Protein AF-0000000077352837 (afdb_homodimer)

pLDDT: mean 84.82, std 13.99, range [42.78, 97.19]

Radius of gyration: 24.62 Å; Cα contacts (8 Å, |Δi|>4): 120; chains: 2; bounding box: 43×104×36 Å

Secondary structure (DSSP, 8-state):
--TT--HHHHHHHHHHHHHHHHHTT----HHHHHHHHHHHS-GGGHHHHHHHHHHS-TTT--HHHHHHHHHHHHHHHHHHHHHHHHHHHHHHHHHHHHHHHHHHHHT-/--TT--HHHHHHHHHHHHHHHHHTT----HHHHHHHHHHHS-GGGHHHHHHHHHHS-TTT--HHHHHHHHHHHHHHHHHHHHHHHHHHHHHHHHHHHHHHHHHHHHT-

InterPro domains:
  IPR061502 Copia/RE1/RE2-l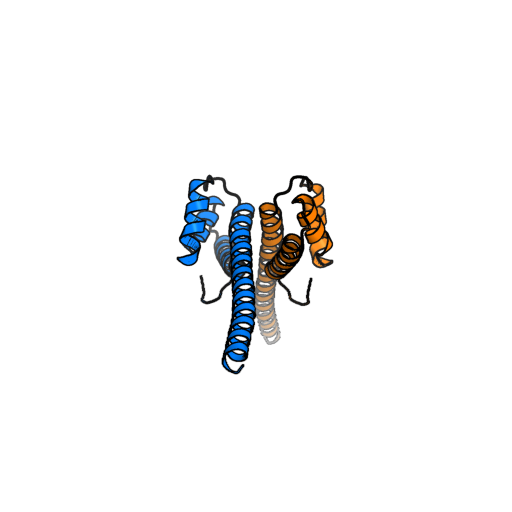ike, N-terminal domain [PF14223] (1-80)

Nearest PDB structures (foldseek):
  7nli-assembly1_B  TM=7.155E-01  e=1.117E+00  Saccharomyces cerevisiae
  5wd9-assembly1_A  TM=2.739E-01  e=5.689E+00  Legionella pneumophila subsp. pneumophila ATCC 43290
  7nli-assembly1_B  TM=7.159E-01  e=1.117E+00  Saccharomyces cerevisiae
  5wd9-assembly1_A  TM=2.739E-01  e=5.689E+00  Legionella pneumophila subsp. pneumophila ATCC 43290

Organism: Vitis vinifera (NCBI:txid29760)

Sequence (216 aa):
MKENETIVEMITRFTNIVYGLEVLGKTYKEFEKVMKILRSLPSKWHTKVIAIQEVKNLTKLPMEELIGSLMTDEINLAKKLQEDEDKNKKSIDLKATTKEEEEVEEEKMKENETIVEMITRFTNIVYGLEVLGKTYKEFEKVMKILRSLPSKWHTKVIAIQEVKNLTKLPMEELIGSLMTDEINLAKKLQEDEDKNKKSIDLKATTKEEEEVEEEK

Structure (mmCIF, N/CA/C/O backbone):
data_AF-0000000077352837-model_v1
#
loop_
_entity.id
_entity.type
_entity.pdbx_description
1 polymer 'Uncharacterized protein'
#
loop_
_atom_site.group_PDB
_atom_site.id
_atom_site.type_symbol
_atom_site.label_atom_id
_atom_site.label_alt_id
_atom_site.label_comp_id
_atom_site.label_asym_id
_atom_site.label_entity_id
_atom_site.label_seq_id
_atom_site.pdbx_PDB_ins_code
_atom_site.Cartn_x
_atom_site.Cartn_y
_atom_site.Cartn_z
_atom_site.occupancy
_atom_site.B_iso_or_equiv
_atom_site.auth_seq_id
_atom_site.auth_comp_id
_atom_site.auth_asym_id
_atom_site.auth_atom_id
_atom_site.pdbx_PDB_model_num
ATOM 1 N N . MET A 1 1 ? -7.039 -0.784 -15.047 1 79.56 1 MET A N 1
ATOM 2 C CA . MET A 1 1 ? -7.594 -0.487 -13.734 1 79.56 1 MET A CA 1
ATOM 3 C C . MET A 1 1 ? -9.086 -0.173 -13.828 1 79.56 1 MET A C 1
ATOM 5 O O . MET A 1 1 ? -9.523 0.485 -14.773 1 79.56 1 MET A O 1
ATOM 9 N N . LYS A 1 2 ? -9.953 -0.75 -12.93 1 79.25 2 LYS A N 1
ATOM 10 C CA . LYS A 1 2 ? -11.398 -0.537 -12.922 1 79.25 2 LYS A CA 1
ATOM 11 C C . LYS A 1 2 ? -11.75 0.824 -12.32 1 79.25 2 LYS A C 1
ATOM 13 O O . LYS A 1 2 ? -10.953 1.408 -11.586 1 79.25 2 LYS A O 1
ATOM 18 N N . GLU A 1 3 ? -13.094 1.181 -12.602 1 76.69 3 GLU A N 1
ATOM 19 C CA . GLU A 1 3 ? -13.586 2.449 -12.07 1 76.69 3 GLU A CA 1
ATOM 20 C C . GLU A 1 3 ? -13.641 2.432 -10.547 1 76.69 3 GLU A C 1
ATOM 22 O O . GLU A 1 3 ? -14.133 1.473 -9.945 1 76.69 3 GLU A O 1
ATOM 27 N N . ASN A 1 4 ? -12.922 3.246 -9.82 1 76 4 ASN A N 1
ATOM 28 C CA . ASN A 1 4 ? -12.953 3.416 -8.375 1 76 4 ASN A CA 1
ATOM 29 C C . ASN A 1 4 ? -12.102 2.361 -7.668 1 76 4 ASN A C 1
ATOM 31 O O . ASN A 1 4 ? -12.32 2.072 -6.492 1 76 4 ASN A O 1
ATOM 35 N N . GLU A 1 5 ? -11.406 1.634 -8.477 1 81.81 5 GLU A N 1
ATOM 36 C CA . GLU A 1 5 ? -10.516 0.632 -7.906 1 81.81 5 GLU A CA 1
ATOM 37 C C . GLU A 1 5 ? -9.312 1.286 -7.234 1 81.81 5 GLU A C 1
ATOM 39 O O . GLU A 1 5 ? -8.711 2.211 -7.785 1 81.81 5 GLU A O 1
ATOM 44 N N . THR A 1 6 ? -9.016 0.87 -6 1 81.56 6 THR A N 1
ATOM 45 C CA . THR A 1 6 ? -7.809 1.342 -5.332 1 81.56 6 THR A CA 1
ATOM 46 C C . THR A 1 6 ? -6.57 0.666 -5.914 1 81.56 6 THR A C 1
ATOM 48 O O . THR A 1 6 ? -6.676 -0.346 -6.609 1 81.56 6 THR A O 1
ATOM 51 N N . ILE A 1 7 ? -5.48 1.228 -5.711 1 85.75 7 ILE A N 1
ATOM 52 C CA . ILE A 1 7 ? -4.234 0.67 -6.219 1 85.75 7 ILE A CA 1
ATOM 53 C C . ILE A 1 7 ? -4.012 -0.72 -5.625 1 85.75 7 ILE A C 1
ATOM 55 O O . ILE A 1 7 ? -3.525 -1.623 -6.312 1 85.75 7 ILE A O 1
ATOM 59 N N . VAL A 1 8 ? -4.387 -0.902 -4.375 1 84 8 VAL A N 1
ATOM 60 C CA . VAL A 1 8 ? -4.238 -2.195 -3.715 1 84 8 VAL A CA 1
ATOM 61 C C . VAL A 1 8 ? -5.117 -3.232 -4.406 1 84 8 VAL A C 1
ATOM 63 O O . VAL A 1 8 ? -4.688 -4.363 -4.641 1 84 8 VAL A O 1
ATOM 66 N N . GLU A 1 9 ? -6.316 -2.857 -4.719 1 85.75 9 GLU A N 1
ATOM 67 C CA . GLU A 1 9 ? -7.23 -3.764 -5.41 1 85.75 9 GLU A CA 1
ATOM 68 C C . GLU A 1 9 ? -6.707 -4.129 -6.793 1 85.75 9 GLU A C 1
ATOM 70 O O . GLU A 1 9 ? -6.805 -5.285 -7.215 1 85.75 9 GLU A O 1
ATOM 75 N N . MET A 1 10 ? -6.254 -3.109 -7.438 1 90.94 10 MET A N 1
ATOM 76 C CA . MET A 1 10 ? -5.723 -3.344 -8.773 1 90.94 10 MET A CA 1
ATOM 77 C C . MET A 1 10 ? -4.535 -4.301 -8.727 1 90.94 10 MET A C 1
ATOM 79 O O . MET A 1 10 ? -4.477 -5.262 -9.5 1 90.94 10 MET A O 1
ATOM 83 N N . ILE A 1 11 ? -3.584 -4.098 -7.797 1 92.31 11 ILE A N 1
ATOM 84 C CA . ILE A 1 11 ? -2.381 -4.914 -7.695 1 92.31 11 ILE A CA 1
ATOM 85 C C . ILE A 1 11 ? -2.754 -6.328 -7.258 1 92.31 11 ILE A C 1
ATOM 87 O O . ILE A 1 11 ? -2.178 -7.309 -7.742 1 92.31 11 ILE A O 1
ATOM 91 N N . THR A 1 12 ? -3.723 -6.418 -6.391 1 90.38 12 THR A N 1
ATOM 92 C CA . THR A 1 12 ? -4.211 -7.727 -5.969 1 90.38 12 THR A CA 1
ATOM 93 C C . THR A 1 12 ? -4.793 -8.492 -7.152 1 90.38 12 THR A C 1
ATOM 95 O O . THR A 1 12 ? -4.5 -9.68 -7.336 1 90.38 12 THR A O 1
ATOM 98 N N . ARG A 1 13 ? -5.617 -7.852 -7.906 1 91.12 13 ARG A N 1
ATOM 99 C CA . ARG A 1 13 ? -6.191 -8.469 -9.102 1 91.12 13 ARG A CA 1
ATOM 100 C C . ARG A 1 13 ? -5.102 -8.883 -10.078 1 91.12 13 ARG A C 1
ATOM 102 O O . ARG A 1 13 ? -5.133 -9.992 -10.617 1 91.12 13 ARG A O 1
ATOM 109 N N . PHE A 1 14 ? -4.148 -7.957 -10.289 1 93.62 14 PHE A N 1
ATOM 110 C CA . PHE A 1 14 ? -3.014 -8.25 -11.164 1 93.62 14 PHE A CA 1
ATOM 111 C C . PHE A 1 14 ? -2.258 -9.477 -10.68 1 93.62 14 PHE A C 1
ATOM 113 O O . PHE A 1 14 ? -1.937 -10.367 -11.469 1 93.62 14 PHE A O 1
ATOM 120 N N . THR A 1 15 ? -1.945 -9.562 -9.469 1 91.56 15 THR A N 1
ATOM 121 C CA . THR A 1 15 ? -1.188 -10.664 -8.875 1 91.56 15 THR A CA 1
ATOM 122 C C . THR A 1 15 ? -1.948 -11.977 -9.023 1 91.56 15 THR A C 1
ATOM 124 O O . THR A 1 15 ? -1.348 -13.023 -9.281 1 91.56 15 THR A O 1
ATOM 127 N N . ASN A 1 16 ? -3.27 -11.914 -8.859 1 90.19 16 ASN A N 1
ATOM 128 C CA . ASN A 1 16 ? -4.098 -13.102 -9.039 1 90.19 16 ASN A CA 1
ATOM 129 C C . ASN A 1 16 ? -4.062 -13.602 -10.477 1 90.19 16 ASN A C 1
ATOM 131 O O . ASN A 1 16 ? -4.016 -14.812 -10.719 1 90.19 16 ASN A O 1
ATOM 135 N N . ILE A 1 17 ? -4.07 -12.672 -11.367 1 91.81 17 ILE A N 1
ATOM 136 C CA . ILE A 1 17 ? -4.016 -13.023 -12.781 1 91.81 17 ILE A CA 1
ATOM 137 C C . ILE A 1 17 ? -2.674 -13.68 -13.094 1 91.81 17 ILE A C 1
ATOM 139 O O . ILE A 1 17 ? -2.625 -14.727 -13.734 1 91.81 17 ILE A O 1
ATOM 143 N N . VAL A 1 18 ? -1.596 -13.055 -12.641 1 92.31 18 VAL A N 1
ATOM 144 C CA . VAL A 1 18 ? -0.25 -13.57 -12.875 1 92.31 18 VAL A CA 1
ATOM 145 C C . VAL A 1 18 ? -0.111 -14.961 -12.258 1 92.31 18 VAL A C 1
ATOM 147 O O . VAL A 1 18 ? 0.476 -15.859 -12.859 1 92.31 18 VAL A O 1
ATOM 150 N N . TYR A 1 19 ? -0.677 -15.109 -11.117 1 87.69 19 TYR A N 1
ATOM 151 C CA . TYR A 1 19 ? -0.634 -16.406 -10.445 1 87.69 19 TYR A CA 1
ATOM 152 C C . TYR A 1 19 ? -1.362 -17.469 -11.266 1 87.69 19 TYR A C 1
ATOM 154 O O . TYR A 1 19 ? -0.87 -18.578 -11.414 1 87.69 19 TYR A O 1
ATOM 162 N N . GLY A 1 20 ? -2.537 -17.109 -11.773 1 89.06 20 GLY A N 1
ATOM 163 C CA . GLY A 1 20 ? -3.271 -18.031 -12.625 1 89.06 20 GLY A CA 1
ATOM 164 C C . GLY A 1 20 ? -2.486 -18.469 -13.852 1 89.06 20 GLY A C 1
ATOM 165 O O . GLY A 1 20 ? -2.521 -19.625 -14.242 1 89.06 20 GLY A O 1
ATOM 166 N N . LEU A 1 21 ? -1.738 -17.562 -14.375 1 92.56 21 LEU A N 1
ATOM 167 C CA . LEU A 1 21 ? -0.926 -17.828 -15.555 1 92.56 21 LEU A CA 1
ATOM 168 C C . LEU A 1 21 ? 0.274 -18.703 -15.195 1 92.56 21 LEU A C 1
ATOM 170 O O . LEU A 1 21 ? 0.658 -19.594 -15.969 1 92.56 21 LEU A O 1
ATOM 174 N N . GLU A 1 22 ? 0.807 -18.453 -14.062 1 89.06 22 GLU A N 1
ATOM 175 C CA . GLU A 1 22 ? 1.953 -19.234 -13.602 1 89.06 22 GLU A CA 1
ATOM 176 C C . GLU A 1 22 ? 1.559 -20.688 -13.32 1 89.06 22 GLU A C 1
ATOM 178 O O . GLU A 1 22 ? 2.334 -21.609 -13.578 1 89.06 22 GLU A O 1
ATOM 183 N N . VAL A 1 23 ? 0.371 -20.875 -12.781 1 86.19 23 VAL A N 1
ATOM 184 C CA . VAL A 1 23 ? -0.151 -22.219 -12.523 1 86.19 23 VAL A CA 1
ATOM 185 C C . VAL A 1 23 ? -0.299 -22.969 -13.836 1 86.19 23 VAL A C 1
ATOM 187 O O . VAL A 1 23 ? -0.118 -24.203 -13.883 1 86.19 23 VAL A O 1
ATOM 190 N N . LEU A 1 24 ? -0.479 -22.266 -14.93 1 91.62 24 LEU A N 1
ATOM 191 C CA . LEU A 1 24 ? -0.646 -22.859 -16.25 1 91.62 24 LEU A CA 1
ATOM 192 C C . LEU A 1 24 ? 0.701 -23.031 -16.938 1 91.62 24 LEU A C 1
ATOM 194 O O . LEU A 1 24 ? 0.766 -23.531 -18.062 1 91.62 24 LEU A O 1
ATOM 198 N N . GLY A 1 25 ? 1.83 -22.578 -16.281 1 93.69 25 GLY A N 1
ATOM 199 C CA . GLY A 1 25 ? 3.154 -22.891 -16.797 1 93.69 25 GLY A CA 1
ATOM 200 C C . GLY A 1 25 ? 3.926 -21.656 -17.234 1 93.69 25 GLY A C 1
ATOM 201 O O . GLY A 1 25 ? 5.102 -21.75 -17.594 1 93.69 25 GLY A O 1
ATOM 202 N N . LYS A 1 26 ? 3.301 -20.531 -17.219 1 93.75 26 LYS A N 1
ATOM 203 C CA . LYS A 1 26 ? 3.996 -19.312 -17.609 1 93.75 26 LYS A CA 1
ATOM 204 C C . LYS A 1 26 ? 4.836 -18.75 -16.469 1 93.75 26 LYS A C 1
ATOM 206 O O . LYS A 1 26 ? 4.41 -18.781 -15.312 1 93.75 26 LYS A O 1
ATOM 211 N N . THR A 1 27 ? 6.039 -18.312 -16.797 1 92.75 27 THR A N 1
ATOM 212 C CA . THR A 1 27 ? 6.922 -17.719 -15.805 1 92.75 27 THR A CA 1
ATOM 213 C C . THR A 1 27 ? 7.164 -16.25 -16.109 1 92.75 27 THR A C 1
ATOM 215 O O . THR A 1 27 ? 7.305 -15.867 -17.281 1 92.75 27 THR A O 1
ATOM 218 N N . TYR A 1 28 ? 7.094 -15.453 -15.07 1 94 28 TYR A N 1
ATOM 219 C CA . TYR A 1 28 ? 7.352 -14.023 -15.227 1 94 28 TYR A CA 1
ATOM 220 C C . TYR A 1 28 ? 8.531 -13.586 -14.359 1 94 28 TYR A C 1
ATOM 222 O O . TYR A 1 28 ? 8.617 -13.945 -13.188 1 94 28 TYR A O 1
ATOM 230 N N . LYS A 1 29 ? 9.375 -12.867 -15.008 1 94.75 29 LYS A N 1
ATOM 231 C CA . LYS A 1 29 ? 10.414 -12.219 -14.219 1 94.75 29 LYS A CA 1
ATOM 232 C C . LYS A 1 29 ? 9.852 -11.031 -13.438 1 94.75 29 LYS A C 1
ATOM 234 O O . LYS A 1 29 ? 8.852 -10.438 -13.844 1 94.75 29 LYS A O 1
ATOM 239 N N . GLU A 1 30 ? 10.477 -10.719 -12.383 1 94.12 30 GLU A N 1
ATOM 240 C CA . GLU A 1 30 ? 10 -9.633 -11.523 1 94.12 30 GLU A CA 1
ATOM 241 C C . GLU A 1 30 ? 9.867 -8.336 -12.305 1 94.12 30 GLU A C 1
ATOM 243 O O . GLU A 1 30 ? 8.883 -7.609 -12.156 1 94.12 30 GLU A O 1
ATOM 248 N N . PHE A 1 31 ? 10.867 -8.086 -13.148 1 95.38 31 PHE A N 1
ATOM 249 C CA . PHE A 1 31 ? 10.867 -6.828 -13.891 1 95.38 31 PHE A CA 1
ATOM 250 C C . PHE A 1 31 ? 9.695 -6.777 -14.867 1 95.38 31 PHE A C 1
ATOM 252 O O . PHE A 1 31 ? 9.125 -5.711 -15.102 1 95.38 31 PHE A O 1
ATOM 259 N N . GLU A 1 32 ? 9.258 -7.906 -15.391 1 96.06 32 GLU A N 1
ATOM 260 C CA . GLU A 1 32 ? 8.117 -7.961 -16.297 1 96.06 32 GLU A CA 1
ATOM 261 C C . GLU A 1 32 ? 6.82 -7.613 -15.562 1 96.06 32 GLU A C 1
ATOM 263 O O . GLU A 1 32 ? 5.965 -6.906 -16.109 1 96.06 32 GLU A O 1
ATOM 268 N N . LYS A 1 33 ? 6.742 -8.148 -14.367 1 96.19 33 LYS A N 1
ATOM 269 C CA . LYS A 1 33 ? 5.574 -7.848 -13.547 1 96.19 33 LYS A CA 1
ATOM 270 C C . LYS A 1 33 ? 5.504 -6.359 -13.211 1 96.19 33 LYS A C 1
ATOM 272 O O . LYS A 1 33 ? 4.445 -5.742 -13.32 1 96.19 33 LYS A O 1
ATOM 277 N N . VAL A 1 34 ? 6.629 -5.785 -12.836 1 97 34 VAL A N 1
ATOM 278 C CA . VAL A 1 34 ? 6.738 -4.367 -12.516 1 97 34 VAL A CA 1
ATOM 279 C C . VAL A 1 34 ? 6.305 -3.525 -13.711 1 97 34 VAL A C 1
ATOM 281 O O . VAL A 1 34 ? 5.469 -2.627 -13.578 1 97 34 VAL A O 1
ATOM 284 N N . MET A 1 35 ? 6.773 -3.896 -14.898 1 96.25 35 MET A N 1
ATOM 285 C CA . MET A 1 35 ? 6.473 -3.146 -16.109 1 96.25 35 MET A CA 1
ATOM 286 C C . MET A 1 35 ? 4.992 -3.246 -16.453 1 96.25 35 MET A C 1
ATOM 288 O O . MET A 1 35 ? 4.379 -2.262 -16.875 1 96.25 35 MET A O 1
ATOM 292 N N . LYS A 1 36 ? 4.434 -4.352 -16.281 1 95.56 36 LYS A N 1
ATOM 293 C CA . LYS A 1 36 ? 3.027 -4.555 -16.609 1 95.56 36 LYS A CA 1
ATOM 294 C C . LYS A 1 36 ? 2.127 -3.736 -15.695 1 95.56 36 LYS A C 1
ATOM 296 O O . LYS A 1 36 ? 1.134 -3.158 -16.141 1 95.56 36 LYS A O 1
ATOM 301 N N . ILE A 1 37 ? 2.49 -3.711 -14.422 1 96.25 37 ILE A N 1
ATOM 302 C CA . ILE A 1 37 ? 1.717 -2.914 -13.469 1 96.25 37 ILE A CA 1
ATOM 303 C C . ILE A 1 37 ? 1.765 -1.443 -13.875 1 96.25 37 ILE A C 1
ATOM 305 O O . ILE A 1 37 ? 0.726 -0.787 -13.977 1 96.25 37 ILE A O 1
ATOM 309 N N . LEU A 1 38 ? 2.93 -0.946 -14.148 1 96.44 38 LEU A N 1
ATOM 310 C CA . LEU A 1 38 ? 3.104 0.461 -14.5 1 96.44 38 LEU A CA 1
ATOM 311 C C . LEU A 1 38 ? 2.338 0.806 -15.773 1 96.44 38 LEU A C 1
ATOM 313 O O . LEU A 1 38 ? 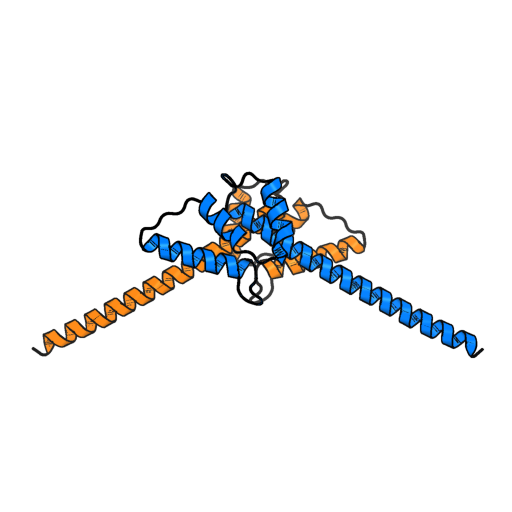1.726 1.872 -15.859 1 96.44 38 LEU A O 1
ATOM 317 N N . ARG A 1 39 ? 2.303 -0.095 -16.688 1 94.56 39 ARG A N 1
ATOM 318 C CA . ARG A 1 39 ? 1.634 0.128 -17.969 1 94.56 39 ARG A CA 1
ATOM 319 C C . ARG A 1 39 ? 0.118 0.052 -17.812 1 94.56 39 ARG A C 1
ATOM 321 O O . ARG A 1 39 ? -0.623 0.585 -18.641 1 94.56 39 ARG A O 1
ATOM 328 N N . SER A 1 40 ? -0.31 -0.588 -16.781 1 92.75 40 SER A N 1
ATOM 329 C CA . SER A 1 40 ? -1.738 -0.811 -16.594 1 92.75 40 SER A CA 1
ATOM 330 C C . SER A 1 40 ? -2.375 0.332 -15.805 1 92.75 40 SER A C 1
ATOM 332 O O . SER A 1 40 ? -3.6 0.399 -15.68 1 92.75 40 SER A O 1
ATOM 334 N N . LEU A 1 41 ? -1.557 1.238 -15.273 1 93.5 41 LEU A N 1
ATOM 335 C CA . LEU A 1 41 ? -2.086 2.318 -14.453 1 93.5 41 LEU A CA 1
ATOM 336 C C . LEU A 1 41 ? -2.748 3.387 -15.312 1 93.5 41 LEU A C 1
ATOM 338 O O . LEU A 1 41 ? -2.252 3.715 -16.391 1 93.5 41 LEU A O 1
ATOM 342 N N . PRO A 1 42 ? -3.867 3.918 -14.859 1 92.31 42 PRO A N 1
ATOM 343 C CA . PRO A 1 42 ? -4.539 4.973 -15.617 1 92.31 42 PRO A CA 1
ATOM 344 C C . PRO A 1 42 ? -3.736 6.27 -15.656 1 92.31 42 PRO A C 1
ATOM 346 O O . PRO A 1 42 ? -2.715 6.395 -14.977 1 92.31 42 PRO A O 1
ATOM 349 N N . SER A 1 43 ? -4.25 7.238 -16.406 1 92.38 43 SER A N 1
ATOM 350 C CA . SER A 1 43 ? -3.547 8.477 -16.734 1 92.38 43 SER A CA 1
ATOM 351 C C . SER A 1 43 ? -3.271 9.305 -15.484 1 92.38 43 SER A C 1
ATOM 353 O O . SER A 1 43 ? -2.277 10.031 -15.43 1 92.38 43 SER A O 1
ATOM 355 N N . LYS A 1 44 ? -4.055 9.172 -14.477 1 88.81 44 LYS A N 1
ATOM 356 C CA . LYS A 1 44 ? -3.867 9.953 -13.258 1 88.81 44 LYS A CA 1
ATOM 357 C C . LYS A 1 44 ? -2.555 9.594 -12.57 1 88.81 44 LYS A C 1
ATOM 359 O O . LYS A 1 44 ? -2.031 10.383 -11.773 1 88.81 44 LYS A O 1
ATOM 364 N N . TRP A 1 45 ? -1.991 8.469 -12.953 1 93.31 45 TRP A N 1
ATOM 365 C CA . TRP A 1 45 ? -0.76 7.984 -12.344 1 93.31 45 TRP A CA 1
ATOM 366 C C . TRP A 1 45 ? 0.453 8.352 -13.188 1 93.31 45 TRP A C 1
ATOM 368 O O . TRP A 1 45 ? 1.592 8.062 -12.812 1 93.31 45 TRP A O 1
ATOM 378 N N . HIS A 1 46 ? 0.242 9.078 -14.289 1 94.94 46 HIS A N 1
ATOM 379 C CA . HIS A 1 46 ? 1.294 9.305 -15.273 1 94.94 46 HIS A CA 1
ATOM 380 C C . HIS A 1 46 ? 2.48 10.031 -14.648 1 94.94 46 HIS A C 1
ATOM 382 O O . HIS A 1 46 ? 3.633 9.648 -14.859 1 94.94 46 HIS A O 1
ATOM 388 N N . THR A 1 47 ? 2.213 11.031 -13.844 1 95.69 47 THR A N 1
ATOM 389 C CA . THR A 1 47 ? 3.281 11.805 -13.219 1 95.69 47 THR A CA 1
ATOM 390 C C . THR A 1 47 ? 4.117 10.922 -12.297 1 95.69 47 THR A C 1
ATOM 392 O O . THR A 1 47 ? 5.348 10.992 -12.312 1 95.69 47 THR A O 1
ATOM 395 N N . LYS A 1 48 ? 3.42 10.117 -11.492 1 96.19 48 LYS A N 1
ATOM 396 C CA . LYS A 1 48 ? 4.117 9.227 -10.57 1 96.19 48 LYS A CA 1
ATOM 397 C C . LYS A 1 48 ? 4.914 8.172 -11.328 1 96.19 48 LYS A C 1
ATOM 399 O O . LYS A 1 48 ? 6.035 7.832 -10.938 1 96.19 48 LYS A O 1
ATOM 404 N N . VAL A 1 49 ? 4.355 7.66 -12.422 1 96.94 49 VAL A N 1
ATOM 405 C CA . VAL A 1 49 ? 5.027 6.645 -13.227 1 96.94 49 VAL A CA 1
ATOM 406 C C . VAL A 1 49 ? 6.309 7.223 -13.82 1 96.94 49 VAL A C 1
ATOM 408 O O . VAL A 1 49 ? 7.367 6.594 -13.758 1 96.94 49 VAL A O 1
ATOM 411 N N . ILE A 1 50 ? 6.238 8.43 -14.344 1 96.94 50 ILE A N 1
ATOM 412 C CA . ILE A 1 50 ? 7.402 9.094 -14.914 1 96.94 50 ILE A CA 1
ATOM 413 C C . ILE A 1 50 ? 8.469 9.289 -13.836 1 96.94 50 ILE A C 1
ATOM 415 O O . ILE A 1 50 ? 9.648 9.023 -14.07 1 96.94 50 ILE A O 1
ATOM 419 N N . ALA A 1 51 ? 8.023 9.734 -12.648 1 96.69 51 ALA A N 1
ATOM 420 C CA . ALA A 1 51 ? 8.961 9.938 -11.539 1 96.69 51 ALA A CA 1
ATOM 421 C C . ALA A 1 51 ? 9.688 8.641 -11.195 1 96.69 51 ALA A C 1
ATOM 423 O O . ALA A 1 51 ? 10.898 8.633 -10.992 1 96.69 51 ALA A O 1
ATOM 424 N N . ILE A 1 52 ? 8.961 7.504 -11.141 1 97.19 52 ILE A N 1
ATOM 425 C CA . ILE A 1 52 ? 9.547 6.207 -10.82 1 97.19 52 ILE A CA 1
ATOM 426 C C . ILE A 1 52 ? 10.547 5.809 -11.898 1 97.19 52 ILE A C 1
ATOM 428 O O . ILE A 1 52 ? 11.656 5.363 -11.594 1 97.19 52 ILE A O 1
ATOM 432 N N . GLN A 1 53 ? 10.234 6.016 -13.148 1 96.25 53 GLN A N 1
ATOM 433 C CA . GLN A 1 53 ? 11.07 5.641 -14.281 1 96.25 53 GLN A CA 1
ATOM 434 C C . GLN A 1 53 ? 12.359 6.465 -14.312 1 96.25 53 GLN A C 1
ATOM 436 O O . GLN A 1 53 ? 13.406 5.973 -14.727 1 96.25 53 GLN A O 1
ATOM 441 N N . GLU A 1 54 ? 12.273 7.648 -13.859 1 96.75 54 GLU A N 1
ATOM 442 C CA . GLU A 1 54 ? 13.414 8.555 -13.883 1 96.75 54 GLU A CA 1
ATOM 443 C C . GLU A 1 54 ? 14.383 8.266 -12.734 1 96.75 54 GLU A C 1
ATOM 445 O O . GLU A 1 54 ? 15.594 8.453 -12.875 1 96.75 54 GLU A O 1
ATOM 450 N N . VAL A 1 55 ? 13.898 7.734 -11.68 1 94.69 55 VAL A N 1
ATOM 451 C CA . VAL A 1 55 ? 14.695 7.637 -10.461 1 94.69 55 VAL A CA 1
ATOM 452 C C . VAL A 1 55 ? 15.141 6.191 -10.25 1 94.69 55 VAL A C 1
ATOM 454 O O . VAL A 1 55 ? 16.25 5.941 -9.766 1 94.69 55 VAL A O 1
ATOM 457 N N . LYS A 1 56 ? 14.281 5.293 -10.609 1 95.06 56 LYS A N 1
ATOM 458 C CA . LYS A 1 56 ? 14.547 3.893 -10.281 1 95.06 56 LYS A CA 1
ATOM 459 C C . LYS A 1 56 ? 15.008 3.119 -11.508 1 95.06 56 LYS A C 1
ATOM 461 O O . LYS A 1 56 ? 14.602 3.426 -12.633 1 95.06 56 LYS A O 1
ATOM 466 N N . ASN A 1 57 ? 15.891 2.123 -11.18 1 96.88 57 ASN A N 1
ATOM 467 C CA . ASN A 1 57 ? 16.203 1.117 -12.188 1 96.88 57 ASN A CA 1
ATOM 468 C C . ASN A 1 57 ? 15.141 0.03 -12.25 1 96.88 57 ASN A C 1
ATOM 470 O O . ASN A 1 57 ? 15.102 -0.862 -11.398 1 96.88 57 ASN A O 1
ATOM 474 N N . LEU A 1 58 ? 14.297 0.046 -13.25 1 94.5 58 LEU A N 1
ATOM 475 C CA . LEU A 1 58 ? 13.109 -0.8 -13.336 1 94.5 58 LEU A CA 1
ATOM 476 C C . LEU A 1 58 ? 13.5 -2.27 -13.469 1 94.5 58 LEU A C 1
ATOM 478 O O . LEU A 1 58 ? 12.727 -3.156 -13.102 1 94.5 58 LEU A O 1
ATOM 482 N N . THR A 1 59 ? 14.664 -2.57 -14 1 94.81 59 THR A N 1
ATOM 483 C CA . THR A 1 59 ? 15.094 -3.953 -14.18 1 94.81 59 THR A CA 1
ATOM 484 C C . THR A 1 59 ? 15.461 -4.582 -12.836 1 94.81 59 THR A C 1
ATOM 486 O O . THR A 1 59 ? 15.547 -5.805 -12.719 1 94.81 59 THR A O 1
ATOM 489 N N . LYS A 1 60 ? 15.578 -3.721 -11.805 1 96.38 60 LYS A N 1
ATOM 490 C CA . LYS A 1 60 ? 16 -4.219 -10.5 1 96.38 60 LYS A CA 1
ATOM 491 C C . LYS A 1 60 ? 15.023 -3.793 -9.406 1 96.38 60 LYS A C 1
ATOM 493 O O . LYS A 1 60 ? 15.258 -4.066 -8.227 1 96.38 60 LYS A O 1
ATOM 498 N N . LEU A 1 61 ? 13.977 -3.146 -9.766 1 96.31 61 LEU A N 1
ATOM 499 C CA . LEU A 1 61 ? 13.023 -2.619 -8.789 1 96.31 61 LEU A CA 1
ATOM 500 C C . LEU A 1 61 ? 12.164 -3.738 -8.211 1 96.31 61 LEU A C 1
ATOM 502 O O . LEU A 1 61 ? 11.367 -4.344 -8.922 1 96.31 61 LEU A O 1
ATOM 506 N N . PRO A 1 62 ? 12.367 -3.982 -6.902 1 95.56 62 PRO A N 1
ATOM 507 C CA . PRO A 1 62 ? 11.516 -5.008 -6.289 1 95.56 62 PRO A CA 1
ATOM 508 C C . PRO A 1 62 ? 10.039 -4.621 -6.281 1 95.56 62 PRO A C 1
ATOM 510 O O . PRO A 1 62 ? 9.711 -3.449 -6.086 1 95.56 62 PRO A O 1
ATOM 513 N N . MET A 1 63 ? 9.188 -5.609 -6.391 1 94.31 63 MET A N 1
ATOM 514 C CA . MET A 1 63 ? 7.742 -5.41 -6.367 1 94.31 63 MET A CA 1
ATOM 515 C C . MET A 1 63 ? 7.316 -4.676 -5.098 1 94.31 63 MET A C 1
ATOM 517 O O . MET A 1 63 ? 6.488 -3.766 -5.148 1 94.31 63 MET A O 1
ATOM 521 N N . GLU A 1 64 ? 7.879 -5.055 -3.996 1 94.12 64 GLU A N 1
ATOM 522 C CA . GLU A 1 64 ? 7.566 -4.445 -2.705 1 94.12 64 GLU A CA 1
ATOM 523 C C . GLU A 1 64 ? 7.84 -2.945 -2.723 1 94.12 64 GLU A C 1
ATOM 525 O O . GLU A 1 64 ? 7.051 -2.158 -2.193 1 94.12 64 GLU A O 1
ATOM 530 N N . GLU A 1 65 ? 8.891 -2.568 -3.33 1 95 65 GLU A N 1
ATOM 531 C CA . GLU A 1 65 ? 9.266 -1.159 -3.412 1 95 65 GLU A CA 1
ATOM 532 C C . GLU A 1 65 ? 8.32 -0.394 -4.336 1 95 65 GLU A C 1
ATOM 534 O O . GLU A 1 65 ? 7.945 0.745 -4.043 1 95 65 GLU A O 1
ATOM 539 N N . LEU A 1 66 ? 7.957 -0.997 -5.434 1 96.81 66 LEU A N 1
ATOM 540 C CA . LEU A 1 66 ? 6.988 -0.377 -6.332 1 96.81 66 LEU A CA 1
ATOM 541 C C . LEU A 1 66 ? 5.668 -0.12 -5.613 1 96.81 66 LEU A C 1
ATOM 543 O O . LEU A 1 66 ? 5.129 0.986 -5.676 1 96.81 66 LEU A O 1
ATOM 547 N N . ILE A 1 67 ? 5.234 -1.098 -4.918 1 95.19 67 ILE A N 1
ATOM 548 C CA . ILE A 1 67 ? 3.979 -1.002 -4.188 1 95.19 67 ILE A CA 1
ATOM 549 C C . ILE A 1 67 ? 4.062 0.126 -3.16 1 95.19 67 ILE A C 1
ATOM 551 O O . ILE A 1 67 ? 3.152 0.952 -3.061 1 95.19 67 ILE A O 1
ATOM 555 N N . GLY A 1 68 ? 5.152 0.171 -2.426 1 94.94 68 GLY A N 1
ATOM 556 C CA . GLY A 1 68 ? 5.348 1.238 -1.458 1 94.94 68 GLY A CA 1
ATOM 557 C C . GLY A 1 68 ? 5.336 2.621 -2.084 1 94.94 68 GLY A C 1
ATOM 558 O O . GLY A 1 68 ? 4.742 3.551 -1.535 1 94.94 68 GLY A O 1
ATOM 559 N N . SER A 1 69 ? 5.973 2.734 -3.213 1 95.56 69 SER A N 1
ATOM 560 C CA . SER A 1 69 ? 6.043 4.016 -3.908 1 95.56 69 SER A CA 1
ATOM 561 C C . SER A 1 69 ? 4.66 4.473 -4.363 1 95.56 69 SER A C 1
ATOM 563 O O . SER A 1 69 ? 4.297 5.637 -4.191 1 95.56 69 SER A O 1
ATOM 565 N N . LEU A 1 70 ? 3.926 3.584 -4.906 1 95.38 70 LEU A N 1
ATOM 566 C CA . LEU A 1 70 ? 2.602 3.908 -5.426 1 95.38 70 LEU A CA 1
ATOM 567 C C . LEU A 1 70 ? 1.633 4.211 -4.285 1 95.38 70 LEU A C 1
ATOM 569 O O . LEU A 1 70 ? 0.875 5.184 -4.355 1 95.38 70 LEU A O 1
ATOM 573 N N . MET A 1 71 ? 1.763 3.477 -3.277 1 93.81 71 MET A N 1
ATOM 574 C CA . MET A 1 71 ? 0.857 3.648 -2.145 1 93.81 71 MET A CA 1
ATOM 575 C C . MET A 1 71 ? 1.154 4.949 -1.404 1 93.81 71 MET A C 1
ATOM 577 O O . MET A 1 71 ? 0.234 5.641 -0.962 1 93.81 71 MET A O 1
ATOM 581 N N . THR A 1 72 ? 2.381 5.219 -1.222 1 93.25 72 THR A N 1
ATOM 582 C CA . THR A 1 72 ? 2.762 6.477 -0.583 1 93.25 72 THR A CA 1
ATOM 583 C C . THR A 1 72 ? 2.217 7.668 -1.365 1 93.25 72 THR A C 1
ATOM 585 O O . THR A 1 72 ? 1.759 8.648 -0.774 1 93.25 72 THR A O 1
ATOM 588 N N . ASP A 1 73 ? 2.281 7.57 -2.648 1 92.19 73 ASP A N 1
ATOM 589 C CA . ASP A 1 73 ? 1.751 8.641 -3.484 1 92.19 73 ASP A CA 1
ATOM 590 C C . ASP A 1 73 ? 0.248 8.812 -3.273 1 92.19 73 ASP A C 1
ATOM 592 O O . ASP A 1 73 ? -0.249 9.938 -3.191 1 92.19 73 ASP A O 1
ATOM 596 N N . GLU A 1 74 ? -0.454 7.711 -3.223 1 88.88 74 GLU A N 1
ATOM 597 C CA . GLU A 1 74 ? -1.896 7.754 -3.002 1 88.88 74 GLU A CA 1
ATOM 598 C C . GLU A 1 74 ? -2.23 8.367 -1.646 1 88.88 74 GLU A C 1
ATOM 600 O O . GLU A 1 74 ? -3.154 9.18 -1.535 1 88.88 74 GLU A O 1
ATOM 605 N N . ILE A 1 75 ? -1.509 8.023 -0.65 1 88.88 75 ILE A N 1
ATOM 606 C CA . ILE A 1 75 ? -1.698 8.547 0.699 1 88.88 75 ILE A CA 1
ATOM 607 C C . ILE A 1 75 ? -1.418 10.047 0.716 1 88.88 75 ILE A C 1
ATOM 609 O O . ILE A 1 75 ? -2.182 10.82 1.3 1 88.88 75 ILE A O 1
ATOM 613 N N . ASN A 1 76 ? -0.339 10.391 0.017 1 89.56 76 ASN A N 1
ATOM 614 C CA . ASN A 1 76 ? 0.026 11.805 -0.044 1 89.56 76 ASN A CA 1
ATOM 615 C C . ASN A 1 76 ? -1.028 12.625 -0.782 1 89.56 76 ASN A C 1
ATOM 617 O O . ASN A 1 76 ? -1.309 13.766 -0.407 1 89.56 76 ASN A O 1
ATOM 621 N N . LEU A 1 77 ? -1.517 12.07 -1.796 1 86.75 77 LEU A N 1
ATOM 622 C CA . LEU A 1 77 ? -2.57 12.758 -2.537 1 86.75 77 LEU A CA 1
ATOM 623 C C . LEU A 1 77 ? -3.812 12.938 -1.672 1 86.75 77 LEU A C 1
ATOM 625 O O . LEU A 1 77 ? -4.449 13.992 -1.705 1 86.75 77 LEU A O 1
ATOM 629 N N . ALA A 1 78 ? -4.156 11.93 -0.97 1 84.19 78 ALA A N 1
ATOM 630 C CA . ALA A 1 78 ? -5.309 12 -0.076 1 84.19 78 ALA A CA 1
ATOM 631 C C . ALA A 1 78 ? -5.105 13.07 0.996 1 84.19 78 ALA A C 1
ATOM 633 O O . ALA A 1 78 ? -6.039 13.789 1.351 1 84.19 78 ALA A O 1
ATOM 634 N N . LYS A 1 79 ? -3.926 13.141 1.495 1 86 79 LYS A N 1
ATOM 635 C CA . LYS A 1 79 ? -3.57 14.148 2.492 1 86 79 LYS A CA 1
ATOM 636 C C . LYS A 1 79 ? -3.713 15.555 1.927 1 86 79 LYS A C 1
ATOM 638 O O . LYS A 1 79 ? -4.242 16.453 2.594 1 86 79 LYS A O 1
ATOM 643 N N . LYS A 1 80 ? -3.246 15.695 0.762 1 87.19 80 LYS A N 1
ATOM 644 C CA . LYS A 1 80 ? -3.305 17 0.124 1 87.19 80 LYS A CA 1
ATOM 645 C C . LYS A 1 80 ? -4.75 17.438 -0.098 1 87.19 80 LYS A C 1
ATOM 647 O O . LYS A 1 80 ? -5.082 18.625 0.071 1 87.19 80 LYS A O 1
ATOM 652 N N . LEU A 1 81 ? -5.523 16.531 -0.447 1 83.5 81 LEU A N 1
ATOM 653 C CA . LEU A 1 81 ? -6.934 16.828 -0.675 1 83.5 81 LEU A CA 1
ATOM 654 C C . LEU A 1 81 ? -7.621 17.234 0.625 1 83.5 81 LEU A C 1
ATOM 656 O O . LEU A 1 81 ? -8.469 18.125 0.63 1 83.5 81 LEU A O 1
ATOM 660 N N . GLN A 1 82 ? -7.266 16.594 1.659 1 81.88 82 GLN A N 1
ATOM 661 C CA . GLN A 1 82 ? -7.824 16.938 2.963 1 81.88 82 GLN A CA 1
ATOM 662 C C . GLN A 1 82 ? -7.363 18.312 3.422 1 81.88 82 GLN A C 1
ATOM 664 O O . GLN A 1 82 ? -8.141 19.062 4.016 1 81.88 82 GLN A O 1
ATOM 669 N N . GLU A 1 83 ? -6.137 18.578 3.148 1 82.75 83 GLU A N 1
ATOM 670 C CA . GLU A 1 83 ? -5.582 19.891 3.488 1 82.75 83 GLU A CA 1
ATOM 671 C C . GLU A 1 83 ? -6.309 21.016 2.746 1 82.75 83 GLU A C 1
ATOM 673 O O . GLU A 1 83 ? -6.59 22.062 3.32 1 82.75 83 GLU A O 1
ATOM 678 N N . ASP A 1 84 ? -6.5 20.703 1.547 1 82.06 84 ASP A N 1
ATOM 679 C CA . ASP A 1 84 ? -7.188 21.688 0.725 1 82.06 84 ASP A CA 1
ATOM 680 C C . ASP A 1 84 ? -8.617 21.922 1.216 1 82.06 84 ASP A C 1
ATOM 682 O O . ASP A 1 84 ? -9.109 23.047 1.198 1 82.06 84 ASP A O 1
ATOM 686 N N . GLU A 1 85 ? -9.211 20.906 1.627 1 79.38 85 GLU A N 1
ATOM 687 C CA . GLU A 1 85 ? -10.562 21 2.158 1 79.38 85 GLU A CA 1
ATOM 688 C C . GLU A 1 85 ? -10.586 21.781 3.469 1 7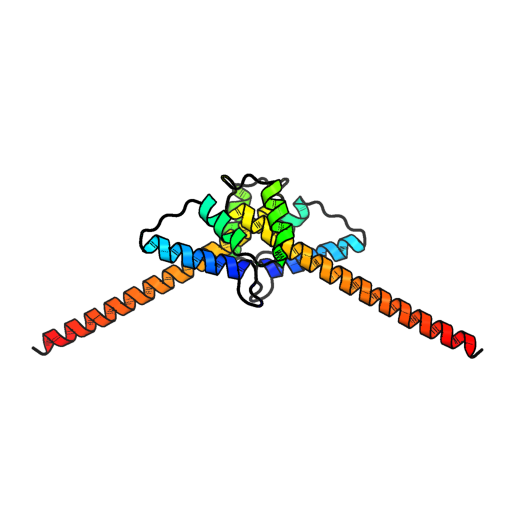9.38 85 GLU A C 1
ATOM 690 O O . GLU A 1 85 ? -11.516 22.562 3.723 1 79.38 85 GLU A O 1
ATOM 695 N N . ASP A 1 86 ? -9.609 21.562 4.258 1 76.38 86 ASP A N 1
ATOM 696 C CA . ASP A 1 86 ? -9.523 22.25 5.543 1 76.38 86 ASP A CA 1
ATOM 697 C C . ASP A 1 86 ? -9.227 23.734 5.348 1 76.38 86 ASP A C 1
ATOM 699 O O . ASP A 1 86 ? -9.758 24.578 6.078 1 76.38 86 ASP A O 1
ATOM 703 N N . LYS A 1 87 ? -8.43 23.922 4.387 1 76.81 87 LYS A N 1
ATOM 704 C CA . LYS A 1 87 ? -8.117 25.328 4.082 1 76.81 87 LYS A CA 1
ATOM 705 C C . LYS A 1 87 ? -9.344 26.047 3.525 1 76.81 87 LYS A C 1
ATOM 707 O O . LYS A 1 87 ? -9.562 27.219 3.834 1 76.81 87 LYS A O 1
ATOM 712 N N . ASN A 1 88 ? -9.977 25.266 2.725 1 73.62 88 ASN A N 1
ATOM 713 C CA . ASN A 1 88 ? -11.172 25.859 2.139 1 73.62 88 ASN A CA 1
ATOM 714 C C . ASN A 1 88 ? -12.227 26.156 3.199 1 73.62 88 ASN A C 1
ATOM 716 O O . ASN A 1 88 ? -12.922 27.172 3.133 1 73.62 88 ASN A O 1
ATOM 720 N N . LYS A 1 89 ? -12.32 25.281 4.137 1 71.38 89 LYS A N 1
ATOM 721 C CA . LYS A 1 89 ? -13.281 25.484 5.223 1 71.38 89 LYS A CA 1
ATOM 722 C C . LYS A 1 89 ? -12.891 26.688 6.086 1 71.38 89 LYS A C 1
ATOM 724 O O . LYS A 1 89 ? -13.75 27.453 6.516 1 71.38 89 LYS A O 1
ATOM 729 N N . LYS A 1 90 ? -11.68 26.859 6.32 1 69.94 90 LYS A N 1
ATOM 730 C CA . LYS A 1 90 ? -11.203 28 7.105 1 69.94 90 LYS A CA 1
ATOM 731 C C . LYS A 1 90 ? -11.445 29.312 6.363 1 69.94 90 LYS A C 1
ATOM 733 O O . LYS A 1 90 ? -11.773 30.328 6.977 1 69.94 90 LYS A O 1
ATOM 738 N N . SER A 1 91 ? -11.266 29.141 5.055 1 71.25 91 SER A N 1
ATOM 739 C CA . SER A 1 91 ? -11.469 30.344 4.254 1 71.25 91 SER A CA 1
ATOM 740 C C . SER A 1 91 ? -12.938 30.75 4.238 1 71.25 91 SER A C 1
ATOM 742 O O . SER A 1 91 ? -13.25 31.938 4.309 1 71.25 91 SER A O 1
ATOM 744 N N . ILE A 1 92 ? -13.734 29.766 4.18 1 66.62 92 ILE A N 1
ATOM 745 C CA . ILE A 1 92 ? -15.164 30.047 4.164 1 66.62 92 ILE A CA 1
ATOM 746 C C . ILE A 1 92 ? -15.602 30.578 5.527 1 66.62 92 ILE A C 1
ATOM 748 O O . ILE A 1 92 ? -16.422 31.5 5.605 1 66.62 92 ILE A O 1
ATOM 752 N N . ASP A 1 93 ? -14.992 29.969 6.578 1 64.19 93 ASP A N 1
ATOM 753 C CA . ASP A 1 93 ? -15.344 30.422 7.918 1 64.19 93 ASP A CA 1
ATOM 754 C C . ASP A 1 93 ? -14.867 31.859 8.148 1 64.19 93 ASP A C 1
ATOM 756 O O . ASP A 1 93 ? -15.562 32.656 8.773 1 64.19 93 ASP A O 1
ATOM 760 N N . LEU A 1 94 ? -13.789 32.188 7.504 1 63.5 94 LEU A N 1
ATOM 761 C CA . LEU A 1 94 ? -13.289 33.562 7.613 1 63.5 94 LEU A CA 1
ATOM 762 C C . LEU A 1 94 ? -14.148 34.531 6.801 1 63.5 94 LEU A C 1
ATOM 764 O O . LEU A 1 94 ? -14.414 35.656 7.238 1 63.5 94 LEU A O 1
ATOM 768 N N . LYS A 1 95 ? -14.594 34.125 5.645 1 63.62 95 LYS A N 1
ATOM 769 C CA . LYS A 1 95 ? -15.43 34.969 4.801 1 63.62 95 LYS A CA 1
ATOM 770 C C . LYS A 1 95 ? -16.812 35.156 5.422 1 63.62 95 LYS A C 1
ATOM 772 O O . LYS A 1 95 ? -17.375 36.25 5.34 1 63.62 95 LYS A O 1
ATOM 777 N N . ALA A 1 96 ? -17.266 34.219 5.969 1 61.66 96 ALA A N 1
ATOM 778 C CA . ALA A 1 96 ? -18.578 34.344 6.594 1 61.66 96 ALA A CA 1
ATOM 779 C C . ALA A 1 96 ? -1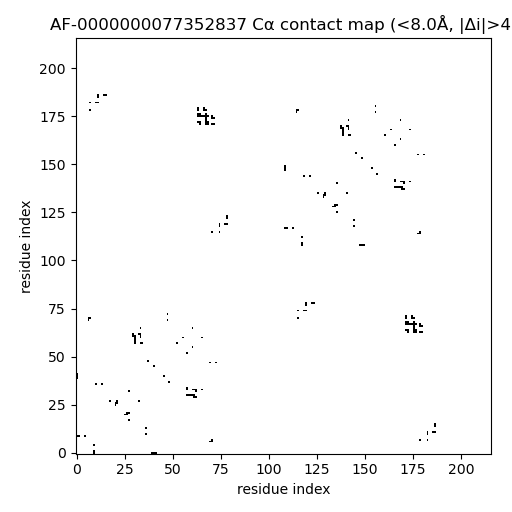8.531 35.312 7.77 1 61.66 96 ALA A C 1
ATOM 781 O O . ALA A 1 96 ? -19.453 36.094 7.977 1 61.66 96 ALA A O 1
ATOM 782 N N . THR A 1 97 ? -17.406 35.344 8.391 1 57.69 97 THR A N 1
ATOM 783 C CA . THR A 1 97 ? -17.266 36.25 9.531 1 57.69 97 THR A CA 1
ATOM 784 C C . THR A 1 97 ? -17.094 37.688 9.07 1 57.69 97 THR A C 1
ATOM 786 O O . THR A 1 97 ? -17.609 38.625 9.688 1 57.69 97 THR A O 1
ATOM 789 N N . THR A 1 98 ? -16.328 37.781 7.926 1 57.59 98 THR A N 1
ATOM 790 C CA . THR A 1 98 ? -16.062 39.125 7.445 1 57.59 98 THR A CA 1
ATOM 791 C C . THR A 1 98 ? -17.328 39.75 6.859 1 57.59 98 THR A C 1
ATOM 793 O O . THR A 1 98 ? -17.516 40.969 6.918 1 57.59 98 THR A O 1
ATOM 796 N N . LYS A 1 99 ? -18.078 38.969 6.195 1 56.72 99 LYS A N 1
ATOM 797 C CA . LYS A 1 99 ? -19.312 39.5 5.625 1 56.72 99 LYS A CA 1
ATOM 798 C C . LYS A 1 99 ? -20.281 39.938 6.723 1 56.72 99 LYS A C 1
ATOM 800 O O . LYS A 1 99 ? -21.047 40.875 6.547 1 56.72 99 LYS A O 1
ATOM 805 N N . GLU A 1 100 ? -20.266 39.188 7.688 1 51.25 100 GLU A N 1
ATOM 806 C CA . GLU A 1 100 ? -21.172 39.562 8.766 1 51.25 100 GLU A CA 1
ATOM 807 C C . GLU A 1 100 ? -20.75 40.875 9.414 1 51.25 100 GLU A C 1
ATOM 809 O O . GLU A 1 100 ? -21.578 41.688 9.828 1 51.25 100 GLU A O 1
ATOM 814 N N . GLU A 1 101 ? -19.453 41.031 9.438 1 53.16 101 GLU A N 1
ATOM 815 C CA . GLU A 1 101 ? -18.953 42.25 10.07 1 53.16 101 GLU A CA 1
ATOM 816 C C . GLU A 1 101 ? -19.188 43.469 9.188 1 53.16 101 GLU A C 1
ATOM 818 O O . GLU A 1 101 ? -19.438 44.562 9.688 1 53.16 101 GLU A O 1
ATOM 823 N N . GLU A 1 102 ? -19.094 43.25 7.93 1 53.72 102 GLU A N 1
ATOM 824 C CA . GLU A 1 102 ? -19.344 44.375 7.035 1 53.72 102 GLU A CA 1
ATOM 825 C C . GLU A 1 102 ? -20.812 44.781 7.062 1 53.72 102 GLU A C 1
ATOM 827 O O . GLU A 1 102 ? -21.125 45.969 6.906 1 53.72 102 GLU A O 1
ATOM 832 N N . GLU A 1 103 ? -21.562 43.812 7.25 1 54.09 103 GLU A N 1
ATOM 833 C CA . GLU A 1 103 ? -22.984 44.156 7.273 1 54.09 103 GLU A CA 1
ATOM 834 C C . GLU A 1 103 ? -23.344 44.906 8.555 1 54.09 103 GLU A C 1
ATOM 836 O O . GLU A 1 103 ? -24.234 45.75 8.555 1 54.09 103 GLU A O 1
ATOM 841 N N . VAL A 1 104 ? -22.609 44.688 9.531 1 57.44 104 VAL A N 1
ATOM 842 C CA . VAL A 1 104 ? -22.953 45.344 10.789 1 57.44 104 VAL A CA 1
ATOM 843 C C . VAL A 1 104 ? -22.484 46.781 10.758 1 57.44 104 VAL A C 1
ATOM 845 O O . VAL A 1 104 ? -23.062 47.656 11.445 1 57.44 104 VAL A O 1
ATOM 848 N N . GLU A 1 105 ? -21.484 47.094 10.055 1 53.94 105 GLU A N 1
ATOM 849 C CA . GLU A 1 105 ? -21 48.469 10.062 1 53.94 105 GLU A CA 1
ATOM 850 C C . GLU A 1 105 ? -21.906 49.375 9.219 1 53.94 105 GLU A C 1
ATOM 852 O O . GLU A 1 105 ? -22.047 50.562 9.516 1 53.94 105 GLU A O 1
ATOM 857 N N . GLU A 1 106 ? -22.469 48.844 8.211 1 55.16 106 GLU A N 1
ATOM 858 C CA . GLU A 1 106 ? -23.281 49.719 7.395 1 55.16 106 GLU A CA 1
ATOM 859 C C . GLU A 1 106 ? -24.578 50.094 8.109 1 55.16 106 GLU A C 1
ATOM 861 O O . GLU A 1 106 ? -25.234 51.062 7.766 1 55.16 106 GLU A O 1
ATOM 866 N N . GLU A 1 107 ? -24.969 49.25 8.945 1 53.72 107 GLU A N 1
ATOM 867 C CA . GLU A 1 107 ? -26.25 49.594 9.57 1 53.72 107 GLU A CA 1
ATOM 868 C C . GLU A 1 107 ? -26.062 50.531 10.766 1 53.72 107 GLU A C 1
ATOM 870 O O . GLU A 1 107 ? -27.031 51.031 11.328 1 53.72 107 GLU A O 1
ATOM 875 N N . LYS A 1 108 ? -24.766 50.812 11.016 1 43.62 108 LYS A N 1
ATOM 876 C CA . LYS A 1 108 ? -24.609 51.844 12.055 1 43.62 108 LYS A CA 1
ATOM 877 C C . LYS A 1 108 ? -24.406 53.219 11.453 1 43.62 108 LYS A C 1
ATOM 879 O O . LYS A 1 108 ? -23.734 53.375 10.422 1 43.62 108 LYS A O 1
ATOM 884 N N . MET B 1 1 ? -6.523 0.406 14.828 1 79.56 1 MET B N 1
ATOM 885 C CA . MET B 1 1 ? -7.121 0.11 13.531 1 79.56 1 MET B CA 1
ATOM 886 C C . MET B 1 1 ? -8.602 -0.226 13.68 1 79.56 1 MET B C 1
ATOM 888 O O . MET B 1 1 ? -9 -0.895 14.633 1 79.56 1 MET B O 1
ATOM 892 N N . LYS B 1 2 ? -9.523 0.347 12.812 1 79.06 2 LYS B N 1
ATOM 893 C CA . LYS B 1 2 ? -10.969 0.114 12.852 1 79.06 2 LYS B CA 1
ATOM 894 C C . LYS B 1 2 ? -11.32 -1.248 12.266 1 79.06 2 LYS B C 1
ATOM 896 O O . LYS B 1 2 ? -10.547 -1.817 11.492 1 79.06 2 LYS B O 1
ATOM 901 N N . GLU B 1 3 ? -12.641 -1.626 12.594 1 76.69 3 GLU B N 1
ATOM 902 C CA . GLU B 1 3 ? -13.141 -2.898 12.078 1 76.69 3 GLU B CA 1
ATOM 903 C C . GLU B 1 3 ? -13.25 -2.867 10.555 1 76.69 3 GLU B C 1
ATOM 905 O O . GLU B 1 3 ? -13.773 -1.905 9.984 1 76.69 3 GLU B O 1
ATOM 910 N N . ASN B 1 4 ? -12.547 -3.682 9.789 1 75.88 4 ASN B N 1
ATOM 911 C CA . ASN B 1 4 ? -12.633 -3.838 8.344 1 75.88 4 ASN B CA 1
ATOM 912 C C . ASN B 1 4 ? -11.828 -2.768 7.613 1 75.88 4 ASN B C 1
ATOM 914 O O . ASN B 1 4 ? -12.094 -2.473 6.449 1 75.88 4 ASN B O 1
ATO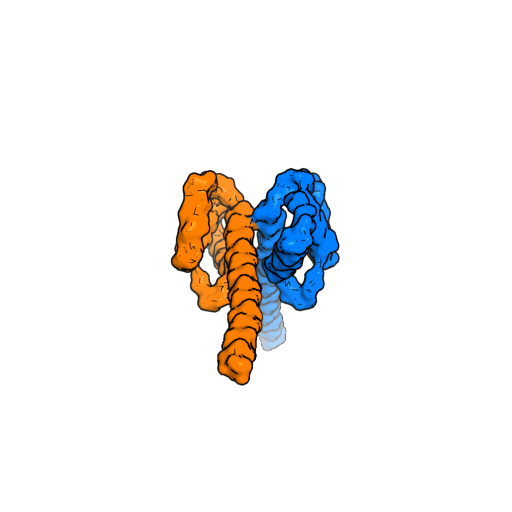M 918 N N . GLU B 1 5 ? -11.102 -2.037 8.398 1 81.69 5 GLU B N 1
ATOM 919 C CA . GLU B 1 5 ? -10.242 -1.021 7.801 1 81.69 5 GLU B CA 1
ATOM 920 C C . GLU B 1 5 ? -9.047 -1.657 7.09 1 81.69 5 GLU B C 1
ATOM 922 O O . GLU B 1 5 ? -8.422 -2.572 7.625 1 81.69 5 GLU B O 1
ATOM 927 N N . THR B 1 6 ? -8.805 -1.229 5.852 1 81.5 6 THR B N 1
ATOM 928 C CA . THR B 1 6 ? -7.613 -1.681 5.145 1 81.5 6 THR B CA 1
ATOM 929 C C . THR B 1 6 ? -6.367 -0.98 5.68 1 81.5 6 THR B C 1
ATOM 931 O O . THR B 1 6 ? -6.469 0.029 6.379 1 81.5 6 THR B O 1
ATOM 934 N N . ILE B 1 7 ? -5.281 -1.519 5.43 1 85.88 7 ILE B N 1
ATOM 935 C CA . ILE B 1 7 ? -4.023 -0.938 5.891 1 85.88 7 ILE B CA 1
ATOM 936 C C . ILE B 1 7 ? -3.85 0.457 5.297 1 85.88 7 ILE B C 1
ATOM 938 O O . ILE B 1 7 ? -3.363 1.369 5.973 1 85.88 7 ILE B O 1
ATOM 942 N N . VAL B 1 8 ? -4.258 0.63 4.07 1 84.19 8 VAL B N 1
ATOM 943 C CA . VAL B 1 8 ? -4.156 1.926 3.406 1 84.19 8 VAL B CA 1
ATOM 944 C C . VAL B 1 8 ? -5.031 2.945 4.129 1 84.19 8 VAL B C 1
ATOM 946 O O . VAL B 1 8 ? -4.617 4.086 4.348 1 84.19 8 VAL B O 1
ATOM 949 N N . GLU B 1 9 ? -6.211 2.553 4.488 1 85.94 9 GLU B N 1
ATOM 950 C CA . GLU B 1 9 ? -7.121 3.439 5.207 1 85.94 9 GLU B CA 1
ATOM 951 C C . GLU B 1 9 ? -6.559 3.812 6.574 1 85.94 9 GLU B C 1
ATOM 953 O O . GLU B 1 9 ? -6.668 4.961 7.004 1 85.94 9 GLU B O 1
ATOM 958 N N . MET B 1 10 ? -6.07 2.799 7.195 1 90.88 10 MET B N 1
ATOM 959 C CA . MET B 1 10 ? -5.5 3.041 8.516 1 90.88 10 MET B CA 1
ATOM 960 C C . MET B 1 10 ? -4.332 4.016 8.438 1 90.88 10 MET B C 1
ATOM 962 O O . MET B 1 10 ? -4.266 4.977 9.203 1 90.88 10 MET B O 1
ATOM 966 N N . ILE B 1 11 ? -3.41 3.826 7.469 1 92.5 11 ILE B N 1
ATOM 967 C CA . ILE B 1 11 ? -2.225 4.664 7.332 1 92.5 11 ILE B CA 1
ATOM 968 C C . ILE B 1 11 ? -2.635 6.074 6.91 1 92.5 11 ILE B C 1
ATOM 970 O O . ILE B 1 11 ? -2.061 7.062 7.375 1 92.5 11 ILE B O 1
ATOM 974 N N . THR B 1 12 ? -3.637 6.16 6.082 1 90.56 12 THR B N 1
ATOM 975 C CA . THR B 1 12 ? -4.16 7.461 5.684 1 90.56 12 THR B CA 1
ATOM 976 C C . THR B 1 12 ? -4.715 8.219 6.887 1 90.56 12 THR B C 1
ATOM 978 O O . THR B 1 12 ? -4.438 9.406 7.062 1 90.56 12 THR B O 1
ATOM 981 N N . ARG B 1 13 ? -5.496 7.551 7.66 1 91.31 13 ARG B N 1
ATOM 982 C CA . ARG B 1 13 ? -6.039 8.156 8.875 1 91.31 13 ARG B CA 1
ATOM 983 C C . ARG B 1 13 ? -4.922 8.586 9.82 1 91.31 13 ARG B C 1
ATOM 985 O O . ARG B 1 13 ? -4.953 9.695 10.359 1 91.31 13 ARG B O 1
ATOM 992 N N . PHE B 1 14 ? -3.951 7.668 9.984 1 93.75 14 PHE B N 1
ATOM 993 C CA . PHE B 1 14 ? -2.791 7.973 10.82 1 93.75 14 PHE B CA 1
ATOM 994 C C . PHE B 1 14 ? -2.078 9.219 10.312 1 93.75 14 PHE B C 1
ATOM 996 O O . PHE B 1 14 ? -1.745 10.109 11.102 1 93.75 14 PHE B O 1
ATOM 1003 N N . THR B 1 15 ? -1.814 9.32 9.094 1 91.69 15 THR B N 1
ATOM 1004 C CA . THR B 1 15 ? -1.098 10.438 8.484 1 91.69 15 THR B CA 1
ATOM 1005 C C . THR B 1 15 ? -1.876 11.742 8.656 1 91.69 15 THR B C 1
ATOM 1007 O O . THR B 1 15 ? -1.286 12.797 8.891 1 91.69 15 THR B O 1
ATOM 1010 N N . ASN B 1 16 ? -3.191 11.656 8.547 1 90.25 16 ASN B N 1
ATOM 1011 C CA . ASN B 1 16 ? -4.035 12.828 8.758 1 90.25 16 ASN B CA 1
ATOM 1012 C C . ASN B 1 16 ? -3.957 13.328 10.195 1 90.25 16 ASN B C 1
ATOM 1014 O O . ASN B 1 16 ? -3.924 14.531 10.438 1 90.25 16 ASN B O 1
ATOM 1018 N N . ILE B 1 17 ? -3.928 12.391 11.078 1 92.06 17 ILE B N 1
ATOM 1019 C CA . ILE B 1 17 ? -3.83 12.742 12.492 1 92.06 17 ILE B CA 1
ATOM 1020 C C . ILE B 1 17 ? -2.49 13.422 12.766 1 92.06 17 ILE B C 1
ATOM 1022 O O . ILE B 1 17 ? -2.439 14.477 13.406 1 92.06 17 ILE B O 1
ATOM 1026 N N . VAL B 1 18 ? -1.415 12.812 12.266 1 92.5 18 VAL B N 1
ATOM 1027 C CA . VAL B 1 18 ? -0.071 13.352 12.461 1 92.5 18 VAL B CA 1
ATOM 1028 C C . VAL B 1 18 ? 0.023 14.742 11.844 1 92.5 18 VAL B C 1
ATOM 1030 O O . VAL B 1 18 ? 0.621 15.648 12.43 1 92.5 18 VAL B O 1
ATOM 1033 N N . TYR B 1 19 ? -0.583 14.891 10.727 1 87.88 19 TYR B N 1
ATOM 1034 C CA . TYR B 1 19 ? -0.589 16.188 10.062 1 87.88 19 TYR B CA 1
ATOM 1035 C C . TYR B 1 19 ? -1.301 17.234 10.906 1 87.88 19 TYR B C 1
ATOM 1037 O O . TYR B 1 19 ? -0.821 18.359 11.047 1 87.88 19 TYR B O 1
ATOM 1045 N N . GLY B 1 20 ? -2.455 16.859 11.453 1 89.19 20 GLY B N 1
ATOM 1046 C CA . GLY B 1 20 ? -3.172 17.766 12.344 1 89.19 20 GLY B CA 1
ATOM 1047 C C . GLY B 1 20 ? -2.348 18.203 13.539 1 89.19 20 GLY B C 1
ATOM 1048 O O . GLY B 1 20 ? -2.391 19.359 13.938 1 89.19 20 GLY B O 1
ATOM 1049 N N . LEU B 1 21 ? -1.573 17.312 14.031 1 92.69 21 LEU B N 1
ATOM 1050 C CA . LEU B 1 21 ? -0.722 17.609 15.18 1 92.69 21 LEU B CA 1
ATOM 1051 C C . LEU B 1 21 ? 0.451 18.484 14.781 1 92.69 21 LEU B C 1
ATOM 1053 O O . LEU B 1 21 ? 0.847 19.375 15.539 1 92.69 21 LEU B O 1
ATOM 1057 N N . GLU B 1 22 ? 0.951 18.234 13.617 1 89.25 22 GLU B N 1
ATOM 1058 C CA . GLU B 1 22 ? 2.066 19.031 13.125 1 89.25 22 GLU B CA 1
ATOM 1059 C C . GLU B 1 22 ? 1.641 20.484 12.859 1 89.25 22 GLU B C 1
ATOM 1061 O O . GLU B 1 22 ? 2.41 21.406 13.094 1 89.25 22 GLU B O 1
ATOM 1066 N N . VAL B 1 23 ? 0.438 20.641 12.375 1 86.31 23 VAL B N 1
ATOM 1067 C CA . VAL B 1 23 ? -0.112 21.984 12.141 1 86.31 23 VAL B CA 1
ATOM 1068 C C . VAL B 1 23 ? -0.231 22.734 13.461 1 86.31 23 VAL B C 1
ATOM 1070 O O . VAL B 1 23 ? -0.073 23.953 13.5 1 86.31 23 VAL B O 1
ATOM 1073 N N . LEU B 1 24 ? -0.356 22.016 14.555 1 91.62 24 LEU B N 1
ATOM 1074 C CA . LEU B 1 24 ? -0.489 22.609 15.883 1 91.62 24 LEU B CA 1
ATOM 1075 C C . LEU B 1 24 ? 0.876 22.797 16.531 1 91.62 24 LEU B C 1
ATOM 1077 O O . LEU B 1 24 ? 0.97 23.297 17.656 1 91.62 24 LEU B O 1
ATOM 1081 N N . GLY B 1 25 ? 1.982 22.359 15.836 1 93.62 25 GLY B N 1
ATOM 1082 C CA . GLY B 1 25 ? 3.318 22.688 16.312 1 93.62 25 GLY B CA 1
ATOM 1083 C C . GLY B 1 25 ? 4.125 21.469 16.719 1 93.62 25 GLY B C 1
ATOM 1084 O O . GLY B 1 25 ? 5.305 21.594 17.047 1 93.62 25 GLY B O 1
ATOM 1085 N N . LYS B 1 26 ? 3.518 20.344 16.688 1 93.69 26 LYS B N 1
ATOM 1086 C CA . LYS B 1 26 ? 4.242 19.125 17.062 1 93.69 26 LYS B CA 1
ATOM 1087 C C . LYS B 1 26 ? 5.059 18.594 15.875 1 93.69 26 LYS B C 1
ATOM 1089 O O . LYS B 1 26 ? 4.594 18.625 14.734 1 93.69 26 LYS B O 1
ATOM 1094 N N . THR B 1 27 ? 6.27 18.188 16.172 1 93 27 THR B N 1
ATOM 1095 C CA . THR B 1 27 ? 7.133 17.594 15.148 1 93 27 THR B CA 1
ATOM 1096 C C . THR B 1 27 ? 7.398 16.125 15.438 1 93 27 THR B C 1
ATOM 1098 O O . THR B 1 27 ? 7.59 15.742 16.594 1 93 27 THR B O 1
ATOM 1101 N N . TYR B 1 28 ? 7.312 15.344 14.391 1 94.12 28 TYR B N 1
ATOM 1102 C CA . TYR B 1 28 ? 7.59 13.922 14.531 1 94.12 28 TYR B CA 1
ATOM 1103 C C . TYR B 1 28 ? 8.75 13.5 13.625 1 94.12 28 TYR B C 1
ATOM 1105 O O . TYR B 1 28 ? 8.781 13.859 12.445 1 94.12 28 TYR B O 1
ATOM 1113 N N . LYS B 1 29 ? 9.633 12.805 14.242 1 94.81 29 LYS B N 1
ATOM 1114 C CA . LYS B 1 29 ? 10.656 12.172 13.414 1 94.81 29 LYS B CA 1
ATOM 1115 C C . LYS B 1 29 ? 10.086 10.969 12.664 1 94.81 29 LYS B C 1
ATOM 1117 O O . LYS B 1 29 ? 9.117 10.359 13.102 1 94.81 29 LYS B O 1
ATOM 1122 N N . GLU B 1 30 ? 10.688 10.664 11.586 1 94.25 30 GLU B N 1
ATOM 1123 C CA . GLU B 1 30 ? 10.195 9.578 10.75 1 94.25 30 GLU B CA 1
ATOM 1124 C C . GLU B 1 30 ? 10.117 8.273 11.539 1 94.25 30 GLU B C 1
ATOM 1126 O O . GLU B 1 30 ? 9.141 7.527 11.422 1 94.25 30 GLU B O 1
ATOM 1131 N N . PHE B 1 31 ? 11.141 8.055 12.344 1 95.44 31 PHE B N 1
ATOM 1132 C CA . PHE B 1 31 ? 11.195 6.809 13.094 1 95.44 31 PHE B CA 1
ATOM 1133 C C . PHE B 1 31 ? 10.062 6.734 14.109 1 95.44 31 PHE B C 1
ATOM 1135 O O . PHE B 1 31 ? 9.516 5.66 14.367 1 95.44 31 PHE B O 1
ATOM 1142 N N . GLU B 1 32 ? 9.602 7.859 14.648 1 96.06 32 GLU B N 1
ATOM 1143 C CA . GLU B 1 32 ? 8.492 7.895 15.594 1 96.06 32 GLU B CA 1
ATOM 1144 C C . GLU B 1 32 ? 7.176 7.523 14.906 1 96.06 32 GLU B C 1
ATOM 1146 O O . GLU B 1 32 ? 6.355 6.801 15.477 1 96.06 32 GLU B O 1
ATOM 1151 N N . LYS B 1 33 ? 7.059 8.039 13.719 1 96.25 33 LYS B N 1
ATOM 1152 C CA . LYS B 1 33 ? 5.867 7.719 12.938 1 96.25 33 LYS B CA 1
ATOM 1153 C C . LYS B 1 33 ? 5.816 6.23 12.602 1 96.25 33 LYS B C 1
ATOM 1155 O O . LYS B 1 33 ? 4.773 5.59 12.75 1 96.25 33 LYS B O 1
ATOM 1160 N N . VAL B 1 34 ? 6.949 5.68 12.188 1 97.12 34 VAL B N 1
ATOM 1161 C CA . VAL B 1 34 ? 7.07 4.262 11.859 1 97.12 34 VAL B CA 1
ATOM 1162 C C . VAL B 1 34 ? 6.691 3.416 13.078 1 97.12 34 VAL B C 1
ATOM 1164 O O . VAL B 1 34 ? 5.867 2.504 12.969 1 97.12 34 VAL B O 1
ATOM 1167 N N . MET B 1 35 ? 7.191 3.797 14.234 1 96.31 35 MET B N 1
ATOM 1168 C CA . MET B 1 35 ? 6.945 3.041 15.461 1 96.31 35 MET B CA 1
ATOM 1169 C C . MET B 1 35 ? 5.473 3.115 15.859 1 96.31 35 MET B C 1
ATOM 1171 O O . MET B 1 35 ? 4.891 2.119 16.297 1 96.31 35 MET B O 1
ATOM 1175 N N . LYS B 1 36 ? 4.895 4.211 15.719 1 95.69 36 LYS B N 1
ATOM 1176 C CA . LYS B 1 36 ? 3.496 4.387 16.094 1 95.69 36 LYS B CA 1
ATOM 1177 C C . LYS B 1 36 ? 2.58 3.549 15.195 1 95.69 36 LYS B C 1
ATOM 1179 O O . LYS B 1 36 ? 1.61 2.959 15.68 1 95.69 36 LYS B O 1
ATOM 1184 N N . ILE B 1 37 ? 2.902 3.527 13.914 1 96.31 37 ILE B N 1
ATOM 1185 C CA . ILE B 1 37 ? 2.111 2.717 13 1 96.31 37 ILE B CA 1
ATOM 1186 C C . ILE B 1 37 ? 2.201 1.245 13.398 1 96.31 37 ILE B C 1
ATOM 1188 O O . ILE B 1 37 ? 1.179 0.569 13.531 1 96.31 37 ILE B O 1
ATOM 1192 N N . LEU B 1 38 ? 3.391 0.771 13.625 1 96.5 38 LEU B N 1
ATOM 1193 C CA . LEU B 1 38 ? 3.602 -0.632 13.961 1 96.5 38 LEU B CA 1
ATOM 1194 C C . LEU B 1 38 ? 2.885 -0.995 15.258 1 96.5 38 LEU B C 1
ATOM 1196 O O . LEU B 1 38 ? 2.297 -2.074 15.367 1 96.5 38 LEU B O 1
ATOM 1200 N N . ARG B 1 39 ? 2.854 -0.095 16.188 1 94.56 39 ARG B N 1
ATOM 1201 C CA . ARG B 1 39 ? 2.232 -0.334 17.484 1 94.56 39 ARG B CA 1
ATOM 1202 C C . ARG B 1 39 ? 0.712 -0.284 17.375 1 94.56 39 ARG B C 1
ATOM 1204 O O . ARG B 1 39 ? 0.009 -0.836 18.234 1 94.56 39 ARG B O 1
ATOM 1211 N N . SER B 1 40 ? 0.249 0.356 16.375 1 92.81 40 SER B N 1
ATOM 1212 C CA . SER B 1 40 ? -1.189 0.555 16.219 1 92.81 40 SER B CA 1
ATOM 1213 C C . SER B 1 40 ? -1.832 -0.5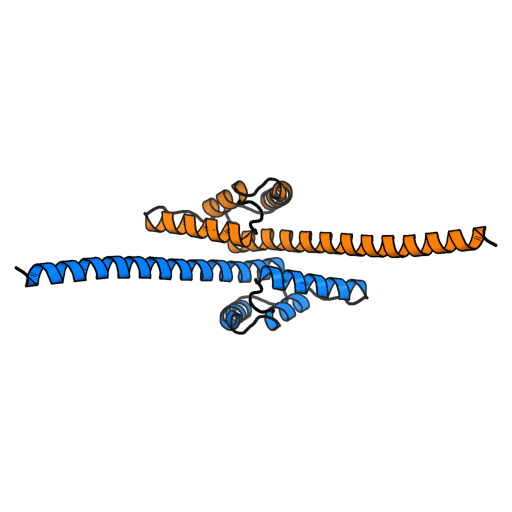99 15.461 1 92.81 40 SER B C 1
ATOM 1215 O O . SER B 1 40 ? -3.059 -0.692 15.383 1 92.81 40 SER B O 1
ATOM 1217 N N . LEU B 1 41 ? -1.023 -1.49 14.898 1 93.5 41 LEU B N 1
ATOM 1218 C CA . LEU B 1 41 ? -1.562 -2.58 14.094 1 93.5 41 LEU B CA 1
ATOM 1219 C C . LEU B 1 41 ? -2.172 -3.662 14.977 1 93.5 41 LEU B C 1
ATOM 1221 O O . LEU B 1 41 ? -1.627 -3.984 16.031 1 93.5 41 LEU B O 1
ATOM 1225 N N . PRO B 1 42 ? -3.283 -4.223 14.555 1 92.25 42 PRO B N 1
ATOM 1226 C CA . PRO B 1 42 ? -3.908 -5.289 15.336 1 92.25 42 PRO B CA 1
ATOM 1227 C C . PRO B 1 42 ? -3.084 -6.574 15.344 1 92.25 42 PRO B C 1
ATOM 1229 O O . PRO B 1 42 ? -2.088 -6.68 14.625 1 92.25 42 PRO B O 1
ATOM 1232 N N . SER B 1 43 ? -3.576 -7.547 16.094 1 92.38 43 SER B N 1
ATOM 1233 C CA . SER B 1 43 ? -2.842 -8.773 16.391 1 92.38 43 SER B CA 1
ATOM 1234 C C . SER B 1 43 ? -2.598 -9.594 15.125 1 92.38 43 SER B C 1
ATOM 1236 O O . SER B 1 43 ? -1.594 -10.297 15.023 1 92.38 43 SER B O 1
ATOM 1238 N N . LYS B 1 44 ? -3.412 -9.461 14.141 1 88.81 44 LYS B N 1
ATOM 1239 C CA . LYS B 1 44 ? -3.258 -10.242 12.914 1 88.81 44 LYS B CA 1
ATOM 1240 C C . LYS B 1 44 ? -1.978 -9.859 12.18 1 88.81 44 LYS B C 1
ATOM 1242 O O . LYS B 1 44 ? -1.475 -10.625 11.359 1 88.81 44 LYS B O 1
ATOM 1247 N N . TRP B 1 45 ? -1.42 -8.727 12.555 1 93.25 45 TRP B N 1
ATOM 1248 C CA . TRP B 1 45 ? -0.22 -8.219 11.898 1 93.25 45 TRP B CA 1
ATOM 1249 C C . TRP B 1 45 ? 1.028 -8.562 12.703 1 93.25 45 TRP B C 1
ATOM 1251 O O . TRP B 1 45 ? 2.148 -8.258 12.281 1 93.25 45 TRP B O 1
ATOM 1261 N N . HIS B 1 46 ? 0.878 -9.297 13.812 1 94.88 46 HIS B N 1
ATOM 1262 C CA . HIS B 1 46 ? 1.97 -9.516 14.758 1 94.88 46 HIS B CA 1
ATOM 1263 C C . HIS B 1 46 ? 3.145 -10.219 14.086 1 94.88 46 HIS B C 1
ATOM 1265 O O . HIS B 1 46 ? 4.297 -9.812 14.258 1 94.88 46 HIS B O 1
ATOM 1271 N N . THR B 1 47 ? 2.859 -11.211 13.289 1 95.62 47 THR B N 1
ATOM 1272 C CA . THR B 1 47 ? 3.916 -11.969 12.625 1 95.62 47 THR B CA 1
ATOM 1273 C C . THR B 1 47 ? 4.703 -11.07 11.68 1 95.62 47 THR B C 1
ATOM 1275 O O . THR B 1 47 ? 5.938 -11.117 11.648 1 95.62 47 THR B O 1
ATOM 1278 N N . LYS B 1 48 ? 3.967 -10.281 10.898 1 96.19 48 LYS B N 1
ATOM 1279 C CA . LYS B 1 48 ? 4.613 -9.375 9.953 1 96.19 48 LYS B CA 1
ATOM 1280 C C . LYS B 1 48 ? 5.422 -8.305 10.688 1 96.19 48 LYS B C 1
ATOM 1282 O O . LYS B 1 48 ? 6.523 -7.949 10.258 1 96.19 48 LYS B O 1
ATOM 1287 N N . VAL B 1 49 ? 4.902 -7.812 11.805 1 96.94 49 VAL B N 1
ATOM 1288 C CA . VAL B 1 49 ? 5.586 -6.789 12.586 1 96.94 49 VAL B CA 1
ATOM 1289 C C . VAL B 1 49 ? 6.895 -7.348 13.133 1 96.94 49 VAL B C 1
ATOM 1291 O O . VAL B 1 49 ? 7.941 -6.699 13.047 1 96.94 49 VAL B O 1
ATOM 1294 N N . ILE B 1 50 ? 6.867 -8.547 13.648 1 96.88 50 ILE B N 1
ATOM 1295 C CA . ILE B 1 50 ? 8.062 -9.203 14.172 1 96.88 50 ILE B CA 1
ATOM 1296 C C . ILE B 1 50 ? 9.094 -9.375 13.062 1 96.88 50 ILE B C 1
ATOM 1298 O O . ILE B 1 50 ? 10.273 -9.086 13.258 1 96.88 50 ILE B O 1
ATOM 1302 N N . ALA B 1 51 ? 8.609 -9.828 11.891 1 96.62 51 ALA B N 1
ATOM 1303 C CA . ALA B 1 51 ? 9.5 -10.008 10.75 1 96.62 51 ALA B CA 1
ATOM 1304 C C . ALA B 1 51 ? 10.195 -8.695 10.383 1 96.62 51 ALA B C 1
ATOM 1306 O O . ALA B 1 51 ? 11.406 -8.672 10.141 1 96.62 51 ALA B O 1
ATOM 1307 N N . ILE B 1 52 ? 9.453 -7.57 10.352 1 97.19 52 ILE B N 1
ATOM 1308 C CA . ILE B 1 52 ? 10 -6.262 10.016 1 97.19 52 ILE B CA 1
ATOM 1309 C C . ILE B 1 52 ? 11.031 -5.852 11.07 1 97.19 52 ILE B C 1
ATOM 1311 O O . ILE B 1 52 ? 12.117 -5.383 10.727 1 97.19 52 ILE B O 1
ATOM 1315 N N . GLN B 1 53 ? 10.758 -6.074 12.328 1 96.19 53 GLN B N 1
ATOM 1316 C CA . GLN B 1 53 ? 11.625 -5.691 13.43 1 96.19 53 GLN B CA 1
ATOM 1317 C C . GLN B 1 53 ? 12.922 -6.492 13.422 1 96.19 53 GLN B C 1
ATOM 1319 O O . GLN B 1 53 ? 13.984 -5.984 13.805 1 96.19 53 GLN B O 1
ATOM 1324 N N . GLU B 1 54 ? 12.859 -7.664 12.945 1 96.69 54 GLU B N 1
ATOM 1325 C CA . GLU B 1 54 ? 14.016 -8.555 12.938 1 96.69 54 GLU B CA 1
ATOM 1326 C C . GLU B 1 54 ? 14.938 -8.242 11.758 1 96.69 54 GLU B C 1
ATOM 1328 O O . GLU B 1 54 ? 16.156 -8.406 11.859 1 96.69 54 GLU B O 1
ATOM 1333 N N . VAL B 1 55 ? 14.398 -7.727 10.727 1 94.69 55 VAL B N 1
ATOM 1334 C CA . VAL B 1 55 ? 15.148 -7.613 9.484 1 94.69 55 VAL B CA 1
ATOM 1335 C C . VAL B 1 55 ? 15.562 -6.16 9.258 1 94.69 55 VAL B C 1
ATOM 1337 O O . VAL B 1 55 ? 16.641 -5.887 8.742 1 94.69 55 VAL B O 1
ATOM 1340 N N . LYS B 1 56 ? 14.703 -5.266 9.641 1 95.06 56 LYS B N 1
ATOM 1341 C CA . LYS B 1 56 ? 14.93 -3.861 9.305 1 95.06 56 LYS B CA 1
ATOM 1342 C C . LYS B 1 56 ? 15.422 -3.082 10.523 1 95.06 56 LYS B C 1
ATOM 1344 O O . LYS B 1 56 ? 15.062 -3.4 11.656 1 95.06 56 LYS B O 1
ATOM 1349 N N . ASN B 1 57 ? 16.266 -2.074 10.164 1 96.81 57 ASN B N 1
ATOM 1350 C CA . ASN B 1 57 ? 16.609 -1.063 11.164 1 96.81 57 ASN B CA 1
ATOM 1351 C C . ASN B 1 57 ? 15.523 0.005 11.266 1 96.81 57 ASN B C 1
ATOM 1353 O O . ASN B 1 57 ? 15.438 0.894 10.422 1 96.81 57 ASN B O 1
ATOM 1357 N N . LEU B 1 58 ? 14.727 -0.036 12.297 1 94.44 58 LEU B N 1
ATOM 1358 C CA . LEU B 1 58 ? 13.531 0.789 12.43 1 94.44 58 LEU B CA 1
ATOM 1359 C C . LEU B 1 58 ? 13.898 2.264 12.555 1 94.44 58 LEU B C 1
ATOM 1361 O O . LEU B 1 58 ? 13.094 3.139 12.219 1 94.44 58 LEU B O 1
ATOM 1365 N N . THR B 1 59 ? 15.078 2.586 13.047 1 94.69 59 THR B N 1
ATOM 1366 C CA . THR B 1 59 ? 15.492 3.975 13.211 1 94.69 59 THR B CA 1
ATOM 1367 C C . THR B 1 59 ? 15.797 4.613 11.859 1 94.69 59 THR B C 1
ATOM 1369 O O . THR B 1 59 ? 15.852 5.84 11.75 1 94.69 59 THR B O 1
ATOM 1372 N N . LYS B 1 60 ? 15.891 3.771 10.82 1 96.31 60 LYS B N 1
ATOM 1373 C CA . LYS B 1 60 ? 16.25 4.281 9.508 1 96.31 60 LYS B CA 1
ATOM 1374 C C . LYS B 1 60 ? 15.25 3.84 8.445 1 96.31 60 LYS B C 1
ATOM 1376 O O . LYS B 1 60 ? 15.43 4.113 7.258 1 96.31 60 LYS B O 1
ATOM 1381 N N . LEU B 1 61 ? 14.219 3.17 8.836 1 96.31 61 LEU B N 1
ATOM 1382 C CA . LEU B 1 61 ? 13.25 2.627 7.895 1 96.31 61 LEU B CA 1
ATOM 1383 C C . LEU B 1 61 ? 12.344 3.73 7.348 1 96.31 61 LEU B C 1
ATOM 1385 O O . LEU B 1 61 ? 11.562 4.32 8.094 1 96.31 61 LEU B O 1
ATOM 1389 N N . PRO B 1 62 ? 12.484 3.986 6.039 1 95.56 62 PRO B N 1
ATOM 1390 C CA . PRO B 1 62 ? 11.594 4.996 5.465 1 95.56 62 PRO B CA 1
ATOM 1391 C C . PRO B 1 62 ? 10.125 4.582 5.504 1 95.56 62 PRO B C 1
ATOM 1393 O O . PRO B 1 62 ? 9.812 3.406 5.312 1 95.56 62 PRO B O 1
ATOM 1396 N N . MET B 1 63 ? 9.273 5.547 5.652 1 94.5 63 MET B N 1
ATOM 1397 C CA . MET B 1 63 ? 7.828 5.32 5.672 1 94.5 63 MET B CA 1
ATOM 1398 C C . MET B 1 63 ? 7.375 4.578 4.418 1 94.5 63 MET B C 1
ATOM 1400 O O . MET B 1 63 ? 6.566 3.652 4.496 1 94.5 63 MET B O 1
ATOM 1404 N N . GLU B 1 64 ? 7.895 4.969 3.305 1 94.12 64 GLU B N 1
ATOM 1405 C CA . GLU B 1 64 ? 7.547 4.355 2.027 1 94.12 64 GLU B CA 1
ATOM 1406 C C . GLU B 1 64 ? 7.852 2.859 2.031 1 94.12 64 GLU B C 1
ATOM 1408 O O . GLU B 1 64 ? 7.059 2.059 1.532 1 94.12 64 GLU B O 1
ATOM 1413 N N . GLU B 1 65 ? 8.938 2.502 2.6 1 95 65 GLU B N 1
ATOM 1414 C CA . GLU B 1 65 ? 9.336 1.1 2.666 1 95 65 GLU B CA 1
ATOM 1415 C C . GLU B 1 65 ? 8.438 0.317 3.621 1 95 65 GLU B C 1
ATOM 1417 O O . GLU B 1 65 ? 8.07 -0.828 3.342 1 95 65 GLU B O 1
ATOM 1422 N N . LEU B 1 66 ? 8.102 0.918 4.73 1 96.81 66 LEU B N 1
ATOM 1423 C CA . LEU B 1 66 ? 7.172 0.281 5.66 1 96.81 66 LEU B CA 1
ATOM 1424 C C . LEU B 1 66 ? 5.832 0 4.984 1 96.81 66 LEU B C 1
ATOM 1426 O O . LEU B 1 66 ? 5.312 -1.114 5.066 1 96.81 66 LEU B O 1
ATOM 1430 N N . ILE B 1 67 ? 5.355 0.968 4.305 1 95.19 67 ILE B N 1
ATOM 1431 C CA . ILE B 1 67 ? 4.074 0.849 3.615 1 95.19 67 ILE B CA 1
ATOM 1432 C C . ILE B 1 67 ? 4.148 -0.279 2.588 1 95.19 67 ILE B C 1
ATOM 1434 O O . ILE B 1 67 ? 3.25 -1.122 2.518 1 95.19 67 ILE B O 1
ATOM 1438 N N . GLY B 1 68 ? 5.223 -0.303 1.817 1 95 68 GLY B N 1
ATOM 1439 C CA . GLY B 1 68 ? 5.406 -1.366 0.843 1 95 68 GLY B CA 1
ATOM 1440 C C . GLY B 1 68 ? 5.441 -2.748 1.468 1 95 68 GLY B C 1
ATOM 1441 O O . GLY B 1 68 ? 4.848 -3.689 0.938 1 95 68 GLY B O 1
ATOM 1442 N N . SER B 1 69 ? 6.117 -2.854 2.574 1 95.62 69 SER B N 1
ATOM 1443 C CA . SER B 1 69 ? 6.234 -4.133 3.268 1 95.62 69 SER B CA 1
ATOM 1444 C C . SER B 1 69 ? 4.875 -4.613 3.768 1 95.62 69 SER B C 1
ATOM 1446 O O . SER B 1 69 ? 4.527 -5.785 3.605 1 95.62 69 SER B O 1
ATOM 1448 N N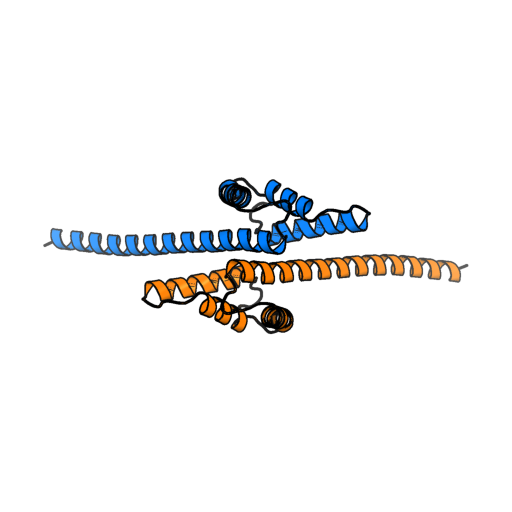 . LEU B 1 70 ? 4.141 -3.74 4.332 1 95.38 70 LEU B N 1
ATOM 1449 C CA . LEU B 1 70 ? 2.838 -4.09 4.895 1 95.38 70 LEU B CA 1
ATOM 1450 C C . LEU B 1 70 ? 1.839 -4.41 3.789 1 95.38 70 LEU B C 1
ATOM 1452 O O . LEU B 1 70 ? 1.104 -5.398 3.879 1 95.38 70 LEU B O 1
ATOM 1456 N N . MET B 1 71 ? 1.912 -3.68 2.787 1 93.75 71 MET B N 1
ATOM 1457 C CA . MET B 1 71 ? 0.974 -3.867 1.685 1 93.75 71 MET B CA 1
ATOM 1458 C C . MET B 1 71 ? 1.27 -5.16 0.931 1 93.75 71 MET B C 1
ATOM 1460 O O . MET B 1 71 ? 0.349 -5.867 0.516 1 93.75 71 MET B O 1
ATOM 1464 N N . THR B 1 72 ? 2.502 -5.406 0.707 1 93.12 72 THR B N 1
ATOM 1465 C CA . THR B 1 72 ? 2.883 -6.652 0.054 1 93.12 72 THR B CA 1
ATOM 1466 C C . THR B 1 72 ? 2.385 -7.855 0.851 1 93.12 72 THR B C 1
ATOM 1468 O O . THR B 1 72 ? 1.923 -8.844 0.274 1 93.12 72 THR B O 1
ATOM 1471 N N . ASP B 1 73 ? 2.488 -7.746 2.131 1 92.19 73 ASP B N 1
ATOM 1472 C CA . ASP B 1 73 ? 2.006 -8.828 2.982 1 92.19 73 ASP B CA 1
ATOM 1473 C C . ASP B 1 73 ? 0.5 -9.023 2.82 1 92.19 73 ASP B C 1
ATOM 1475 O O . ASP B 1 73 ? 0.018 -10.156 2.75 1 92.19 73 ASP B O 1
ATOM 1479 N N . GLU B 1 74 ? -0.227 -7.949 2.803 1 89 74 GLU B N 1
ATOM 1480 C CA . GLU B 1 74 ? -1.675 -8.016 2.633 1 89 74 GLU B CA 1
ATOM 1481 C C . GLU B 1 74 ? -2.045 -8.633 1.288 1 89 74 GLU B C 1
ATOM 1483 O O . GLU B 1 74 ? -2.957 -9.461 1.208 1 89 74 GLU B O 1
ATOM 1488 N N . ILE B 1 75 ? -1.357 -8.273 0.267 1 88.94 75 ILE B N 1
ATOM 1489 C CA . ILE B 1 75 ? -1.586 -8.797 -1.076 1 88.94 75 ILE B CA 1
ATOM 1490 C C . ILE B 1 75 ? -1.284 -10.289 -1.104 1 88.94 75 ILE B C 1
ATOM 1492 O O . ILE B 1 75 ? -2.055 -11.078 -1.663 1 88.94 75 ILE B O 1
ATOM 1496 N N . ASN B 1 76 ? -0.175 -10.617 -0.438 1 89.5 76 ASN B N 1
ATOM 1497 C CA . ASN B 1 76 ? 0.211 -12.023 -0.394 1 89.5 76 ASN B CA 1
ATOM 1498 C C . ASN B 1 76 ? -0.806 -12.859 0.379 1 89.5 76 ASN B C 1
ATOM 1500 O O . ASN B 1 76 ? -1.084 -14.008 0.011 1 89.5 76 ASN B O 1
ATOM 1504 N N . LEU B 1 77 ? -1.27 -12.328 1.411 1 86.69 77 LEU B N 1
ATOM 1505 C CA . LEU B 1 77 ? -2.287 -13.023 2.189 1 86.69 77 LEU B CA 1
ATOM 1506 C C . LEU B 1 77 ? -3.557 -13.227 1.367 1 86.69 77 LEU B C 1
ATOM 1508 O O . LEU B 1 77 ? -4.172 -14.289 1.421 1 86.69 77 LEU B O 1
ATOM 1512 N N . ALA B 1 78 ? -3.939 -12.219 0.679 1 84.19 78 ALA B N 1
ATOM 1513 C CA . ALA B 1 78 ? -5.125 -12.305 -0.171 1 84.19 78 ALA B CA 1
ATOM 1514 C C . ALA B 1 78 ? -4.945 -13.367 -1.252 1 84.19 78 ALA B C 1
ATOM 1516 O O . ALA B 1 78 ? -5.883 -14.102 -1.57 1 84.19 78 ALA B O 1
ATOM 1517 N N . LYS B 1 79 ? -3.773 -13.414 -1.8 1 85.88 79 LYS B N 1
ATOM 1518 C CA . LYS B 1 79 ? -3.441 -14.414 -2.811 1 85.88 79 LYS B CA 1
ATOM 1519 C C . LYS B 1 79 ? -3.545 -15.828 -2.24 1 85.88 79 LYS B C 1
ATOM 1521 O O . LYS B 1 79 ? -4.086 -16.734 -2.889 1 85.88 79 LYS B O 1
ATOM 1526 N N . LYS B 1 80 ? -3.027 -15.961 -1.096 1 87 80 LYS B N 1
ATOM 1527 C CA . LYS B 1 80 ? -3.047 -17.281 -0.456 1 87 80 LYS B CA 1
ATOM 1528 C C . LYS B 1 80 ? -4.477 -17.734 -0.179 1 87 80 LYS B C 1
ATOM 1530 O O . LYS B 1 80 ? -4.797 -18.906 -0.335 1 87 80 LYS B O 1
ATOM 1535 N N . LEU B 1 81 ? -5.258 -16.828 0.197 1 83.5 81 LEU B N 1
ATOM 1536 C CA . LEU B 1 81 ? -6.652 -17.141 0.479 1 83.5 81 LEU B CA 1
ATOM 1537 C C . LEU B 1 81 ? -7.383 -17.562 -0.792 1 83.5 81 LEU B C 1
ATOM 1539 O O . LEU B 1 81 ? -8.219 -18.469 -0.764 1 83.5 81 LEU B O 1
ATOM 1543 N N . GLN B 1 82 ? -7.078 -16.906 -1.843 1 81.5 82 GLN B N 1
ATOM 1544 C CA . GLN B 1 82 ? -7.684 -17.25 -3.125 1 81.5 82 GLN B CA 1
ATOM 1545 C C . GLN B 1 82 ? -7.223 -18.625 -3.6 1 81.5 82 GLN B C 1
ATOM 1547 O O . GLN B 1 82 ? -8.008 -19.391 -4.164 1 81.5 82 GLN B O 1
ATOM 1552 N N . GLU B 1 83 ? -5.988 -18.891 -3.359 1 82.62 83 GLU B N 1
ATOM 1553 C CA . GLU B 1 83 ? -5.434 -20.188 -3.725 1 82.62 83 GLU B CA 1
ATOM 1554 C C . GLU B 1 83 ? -6.117 -21.312 -2.955 1 82.62 83 GLU B C 1
ATOM 1556 O O . GLU B 1 83 ? -6.406 -22.375 -3.52 1 82.62 83 GLU B O 1
ATOM 1561 N N . ASP B 1 84 ? -6.258 -21.016 -1.749 1 81.25 84 ASP B N 1
ATOM 1562 C CA . ASP B 1 84 ? -6.902 -22.016 -0.901 1 81.25 84 ASP B CA 1
ATOM 1563 C C . ASP B 1 84 ? -8.344 -22.25 -1.336 1 81.25 84 ASP B C 1
ATOM 1565 O O . ASP B 1 84 ? -8.828 -23.391 -1.3 1 81.25 84 ASP B O 1
ATOM 1569 N N . GLU B 1 85 ? -8.961 -21.25 -1.729 1 78.56 85 GLU B N 1
ATOM 1570 C CA . GLU B 1 85 ? -10.336 -21.359 -2.207 1 78.56 85 GLU B CA 1
ATOM 1571 C C . GLU B 1 85 ? -10.398 -22.141 -3.518 1 78.56 85 GLU B C 1
ATOM 1573 O O . GLU B 1 85 ? -11.328 -22.922 -3.736 1 78.56 85 GLU B O 1
ATOM 1578 N N . ASP B 1 86 ? -9.461 -21.922 -4.332 1 75.5 86 ASP B N 1
ATOM 1579 C CA . ASP B 1 86 ? -9.414 -22.609 -5.617 1 75.5 86 ASP B CA 1
ATOM 1580 C C . ASP B 1 86 ? -9.102 -24.094 -5.434 1 75.5 86 ASP B C 1
ATOM 1582 O O . ASP B 1 86 ? -9.648 -24.938 -6.145 1 75.5 86 ASP B O 1
ATOM 1586 N N . LYS B 1 87 ? -8.258 -24.25 -4.508 1 75.94 87 LYS B N 1
ATOM 1587 C CA . LYS B 1 87 ? -7.918 -25.641 -4.211 1 75.94 87 LYS B CA 1
ATOM 1588 C C . LYS B 1 87 ? -9.109 -26.391 -3.611 1 75.94 87 LYS B C 1
ATOM 1590 O O . LYS B 1 87 ? -9.336 -27.562 -3.908 1 75.94 87 LYS B O 1
ATOM 1595 N N . ASN B 1 88 ? -9.719 -25.609 -2.783 1 72.69 88 ASN B N 1
ATOM 1596 C CA . ASN B 1 88 ? -10.883 -26.219 -2.15 1 72.69 88 ASN B CA 1
ATOM 1597 C C . ASN B 1 88 ? -11.977 -26.516 -3.168 1 72.69 88 ASN B C 1
ATOM 1599 O O . ASN B 1 88 ? -12.656 -27.547 -3.074 1 72.69 88 ASN B O 1
ATOM 1603 N N . LYS B 1 89 ? -12.117 -25.656 -4.098 1 69.88 89 LYS B N 1
ATOM 1604 C CA . LYS B 1 89 ? -13.109 -25.859 -5.141 1 69.88 89 LYS B CA 1
ATOM 1605 C C . LYS B 1 89 ? -12.742 -27.047 -6.023 1 69.88 89 LYS B C 1
ATOM 1607 O O . LYS B 1 89 ? -13.609 -27.828 -6.422 1 69.88 89 LYS B O 1
ATOM 1612 N N . LYS B 1 90 ? -11.531 -27.203 -6.297 1 68.12 90 LYS B N 1
ATOM 1613 C CA . LYS B 1 90 ? -11.086 -28.344 -7.098 1 68.12 90 LYS B CA 1
ATOM 1614 C C . LYS B 1 90 ? -11.273 -29.656 -6.344 1 68.12 90 LYS B C 1
ATOM 1616 O O . LYS B 1 90 ? -11.617 -30.672 -6.941 1 68.12 90 LYS B O 1
ATOM 1621 N N . SER B 1 91 ? -11.023 -29.469 -5.039 1 70.5 91 SER B N 1
ATOM 1622 C CA . SER B 1 91 ? -11.18 -30.672 -4.23 1 70.5 91 SER B CA 1
ATOM 1623 C C . SER B 1 91 ? -12.641 -31.094 -4.148 1 70.5 91 SER B C 1
ATOM 1625 O O . SER B 1 91 ? -12.953 -32.281 -4.211 1 70.5 91 SER B O 1
ATOM 1627 N N . ILE B 1 92 ? -13.445 -30.125 -4.055 1 64.12 92 ILE B N 1
ATOM 1628 C CA . ILE B 1 92 ? -14.867 -30.438 -3.979 1 64.12 92 ILE B CA 1
ATOM 1629 C C . ILE B 1 92 ? -15.352 -30.984 -5.32 1 64.12 92 ILE B C 1
ATOM 1631 O O . ILE B 1 92 ? -16.156 -31.906 -5.363 1 64.12 92 ILE B O 1
ATOM 1635 N N . ASP B 1 93 ? -14.781 -30.359 -6.383 1 62.38 93 ASP B N 1
ATOM 1636 C CA . ASP B 1 93 ? -15.188 -30.844 -7.699 1 62.38 93 ASP B CA 1
ATOM 1637 C C . ASP B 1 93 ? -14.688 -32.25 -7.945 1 62.38 93 ASP B C 1
ATOM 1639 O O . ASP B 1 93 ? -15.391 -33.094 -8.539 1 62.38 93 ASP B O 1
ATOM 1643 N N . LEU B 1 94 ? -13.555 -32.562 -7.336 1 62.16 94 LEU B N 1
ATOM 1644 C CA . LEU B 1 94 ? -13.039 -33.938 -7.453 1 62.16 94 LEU B CA 1
ATOM 1645 C C . LEU B 1 94 ? -13.844 -34.906 -6.598 1 62.16 94 LEU B C 1
ATOM 1647 O O . LEU B 1 94 ? -14.109 -36.031 -7.008 1 62.16 94 LEU B O 1
ATOM 1651 N N . LYS B 1 95 ? -14.234 -34.469 -5.434 1 62.28 95 LYS B N 1
ATOM 1652 C CA . LYS B 1 95 ? -15.023 -35.344 -4.551 1 62.28 95 LYS B CA 1
ATOM 1653 C C . LYS B 1 95 ? -16.422 -35.562 -5.117 1 62.28 95 LYS B C 1
ATOM 1655 O O . LYS B 1 95 ? -16.969 -36.656 -4.992 1 62.28 95 LYS B O 1
ATOM 1660 N N . ALA B 1 96 ? -16.922 -34.625 -5.656 1 60.62 96 ALA B N 1
ATOM 1661 C CA . ALA B 1 96 ? -18.25 -34.781 -6.234 1 60.62 96 ALA B CA 1
ATOM 1662 C C . ALA B 1 96 ? -18.234 -35.781 -7.391 1 60.62 96 ALA B C 1
ATOM 1664 O O . ALA B 1 96 ? -19.156 -36.562 -7.547 1 60.62 96 ALA B O 1
ATOM 1665 N N . THR B 1 97 ? -17.109 -35.812 -8.062 1 56.72 97 THR B N 1
ATOM 1666 C CA . THR B 1 97 ? -17 -36.719 -9.188 1 56.72 97 THR B CA 1
ATOM 1667 C C . THR B 1 97 ? -16.766 -38.156 -8.703 1 56.72 97 THR B C 1
ATOM 1669 O O . THR B 1 97 ? -17.281 -39.094 -9.297 1 56.72 97 THR B O 1
ATOM 1672 N N . THR B 1 98 ? -16 -38.219 -7.586 1 56.47 98 THR B N 1
ATOM 1673 C CA . THR B 1 98 ? -15.688 -39.562 -7.094 1 56.47 98 THR B CA 1
ATOM 1674 C C . THR B 1 98 ? -16.922 -40.188 -6.461 1 56.47 98 THR B C 1
ATOM 1676 O O . THR B 1 98 ? -17.062 -41.406 -6.48 1 56.47 98 THR B O 1
ATOM 1679 N N . LYS B 1 99 ? -17.672 -39.406 -5.789 1 56 99 LYS B N 1
ATOM 1680 C CA . LYS B 1 99 ? -18.875 -39.969 -5.172 1 56 99 LYS B CA 1
ATOM 1681 C C . LYS B 1 99 ? -19.859 -40.438 -6.227 1 56 99 LYS B C 1
ATOM 1683 O O . LYS B 1 99 ? -20.594 -41.406 -6.008 1 56 99 LYS B O 1
ATOM 1688 N N . GLU B 1 100 ? -19.875 -39.75 -7.219 1 50.81 100 GLU B N 1
ATOM 1689 C CA . GLU B 1 100 ? -20.797 -40.156 -8.258 1 50.81 100 GLU B CA 1
ATOM 1690 C C . GLU B 1 100 ? -20.359 -41.5 -8.891 1 50.81 100 GLU B C 1
ATOM 1692 O O . GLU B 1 100 ? -21.188 -42.312 -9.258 1 50.81 100 GLU B O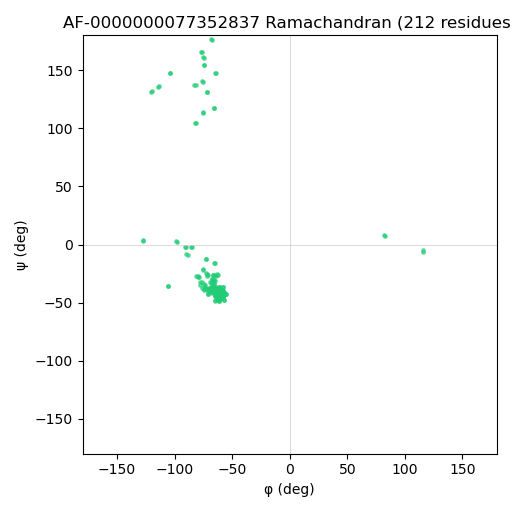 1
ATOM 1697 N N . GLU B 1 101 ? -19.047 -41.625 -8.945 1 52.88 101 GLU B N 1
ATOM 1698 C CA . GLU B 1 101 ? -18.547 -42.844 -9.57 1 52.88 101 GLU B CA 1
ATOM 1699 C C . GLU B 1 101 ? -18.734 -44.031 -8.648 1 52.88 101 GLU B C 1
ATOM 1701 O O . GLU B 1 101 ? -18.969 -45.156 -9.117 1 52.88 101 GLU B O 1
ATOM 1706 N N . GLU B 1 102 ? -18.609 -43.781 -7.387 1 53.31 102 GLU B N 1
ATOM 1707 C CA . GLU B 1 102 ? -18.797 -44.875 -6.461 1 53.31 102 GLU B CA 1
ATOM 1708 C C . GLU B 1 102 ? -20.25 -45.344 -6.422 1 53.31 102 GLU B C 1
ATOM 1710 O O . GLU B 1 102 ? -20.531 -46.531 -6.238 1 53.31 102 GLU B O 1
ATOM 1715 N N . GLU B 1 103 ? -21.047 -44.375 -6.609 1 54.34 103 GLU B N 1
ATOM 1716 C CA . GLU B 1 103 ? -22.453 -44.75 -6.574 1 54.34 103 GLU B CA 1
ATOM 1717 C C . GLU B 1 103 ? -22.859 -45.531 -7.824 1 54.34 103 GLU B C 1
ATOM 1719 O O . GLU B 1 103 ? -23.719 -46.406 -7.77 1 54.34 103 GLU B O 1
ATOM 1724 N N . VAL B 1 104 ? -22.141 -45.312 -8.836 1 57.28 104 VAL B N 1
ATOM 1725 C CA . VAL B 1 104 ? -22.5 -46 -10.07 1 57.28 104 VAL B CA 1
ATOM 1726 C C . VAL B 1 104 ? -22.016 -47.438 -10.008 1 57.28 104 VAL B C 1
ATOM 1728 O O . VAL B 1 104 ? -22.578 -48.312 -10.664 1 57.28 104 VAL B O 1
ATOM 1731 N N . GLU B 1 105 ? -20.984 -47.719 -9.297 1 53.62 105 GLU B N 1
ATOM 1732 C CA . GLU B 1 105 ? -20.469 -49.094 -9.281 1 53.62 105 GLU B CA 1
ATOM 1733 C C . GLU B 1 105 ? -21.328 -49.969 -8.383 1 53.62 105 GLU B C 1
ATOM 1735 O O . GLU B 1 105 ? -21.375 -51.188 -8.586 1 53.62 105 GLU B O 1
ATOM 1740 N N . GLU B 1 106 ? -21.859 -49.406 -7.363 1 54.56 106 GLU B N 1
ATOM 1741 C CA . GLU B 1 106 ? -22.641 -50.281 -6.488 1 54.56 106 GLU B CA 1
ATOM 1742 C C . GLU B 1 106 ? -23.953 -50.719 -7.148 1 54.56 106 GLU B C 1
ATOM 1744 O O . GLU B 1 106 ? -24.562 -51.688 -6.746 1 54.56 106 GLU B O 1
ATOM 1749 N N . GLU B 1 107 ? -24.391 -49.906 -8.023 1 53.38 107 GLU B N 1
ATOM 1750 C CA . GLU B 1 107 ? -25.688 -50.281 -8.586 1 53.38 107 GLU B CA 1
ATOM 1751 C C . GLU B 1 107 ? -25.516 -51.25 -9.758 1 53.38 107 GLU B C 1
ATOM 1753 O O . GLU B 1 107 ? -26.5 -51.781 -10.273 1 53.38 107 GLU B O 1
ATOM 1758 N N . LYS B 1 108 ? -24.219 -51.531 -10.062 1 42.78 108 LYS B N 1
ATOM 1759 C CA . LYS B 1 108 ? -24.094 -52.594 -11.055 1 42.78 108 LYS B CA 1
ATOM 1760 C C . LYS B 1 108 ? -23.844 -53.969 -10.391 1 42.78 108 LYS B C 1
ATOM 1762 O O . LYS B 1 108 ? -23.156 -54.031 -9.367 1 42.78 108 LYS B O 1
#

Foldseek 3Di:
DDDPDDLVRVLVVLVVVVVVVVVVPDDDDQLRSLVVSLVPDDPVCVVLSVVCVVPDDSNPDGPVNSVVSVVVVVVVVVVVVVVVVVVVVVVVVVVVVVVVVVVVVVVD/DDDPDDLVRVLVVLVVVVVVVVVVPDDDDQLRSLVVSLVPDDPVCVVLSVVCVVPDDSNPDGPVNSVVSVVVVVVVVVVVVVVVVVVVVVVVVVVVVVVVVVVVVVVD

Solvent-accessible surface area (backbone atoms only — not comparable to full-atom values): 12118 Å² total; per-residue (Å²): 108,62,91,91,55,48,71,66,54,44,50,39,52,49,50,49,51,54,48,57,43,37,77,75,68,50,83,78,55,67,38,56,52,47,51,50,52,63,70,46,52,57,77,91,44,47,66,59,51,52,53,46,62,73,72,45,60,60,84,72,48,51,65,44,55,52,49,6,54,54,49,46,49,52,43,51,51,53,48,50,51,51,49,52,49,51,50,49,50,51,49,49,55,48,48,54,52,50,52,54,51,55,55,55,55,70,75,98,108,62,92,90,54,49,70,67,56,43,51,41,52,50,51,49,51,52,48,56,41,37,76,73,68,50,82,76,54,66,37,56,54,48,50,50,53,63,70,46,52,57,76,91,43,47,67,60,51,50,53,48,61,73,72,44,60,60,82,73,47,50,65,44,55,52,50,6,53,54,48,46,50,52,43,50,50,52,48,50,52,51,48,50,51,51,50,48,49,50,49,49,55,50,48,55,51,50,54,52,51,52,55,56,56,70,77,100